Protein AF-A0A9D1LD13-F1 (afdb_monomer)

pLDDT: mean 90.74, std 15.48, range [26.39, 98.69]

Nearest PDB structures (foldseek):
  5tvl-assembly1_D  TM=5.118E-01  e=8.762E-06  Streptococcus pneumoniae str. Canada MDR_19A
  5tvl-assembly1_C  TM=4.437E-01  e=4.423E-05  Streptococcus pneumoniae str. Canada MDR_19A
  4wo7-assembly1_B  TM=4.396E-01  e=6.975E-05  Bacillus subtilis subsp. subtilis str. 168

Solvent-accessible surface area (backbone atoms only — not comparable to full-atom values): 16852 Å² total; per-residue (Å²): 132,90,80,67,77,87,70,79,76,78,78,82,73,89,73,91,75,92,72,93,71,82,52,47,39,27,41,70,87,41,78,46,58,42,41,56,45,43,50,34,46,48,50,25,36,71,78,39,72,87,52,53,72,68,56,28,49,52,45,17,40,51,51,51,14,33,53,52,32,41,53,49,52,34,56,74,71,68,62,77,80,50,74,67,55,53,50,50,42,53,50,53,44,51,52,48,42,72,76,41,38,69,60,34,48,76,66,58,34,50,73,66,50,50,42,53,54,50,48,44,53,55,36,44,54,52,46,54,56,48,37,30,27,88,87,31,86,57,55,56,55,70,66,60,45,52,52,50,43,66,77,41,44,42,30,28,30,37,36,36,37,60,45,48,42,67,47,101,84,67,46,84,38,73,51,52,73,65,59,44,50,51,52,52,51,51,42,49,52,43,38,53,42,34,69,70,70,45,54,60,50,68,45,46,77,72,51,78,81,58,53,68,38,61,56,80,44,77,45,54,72,83,40,88,93,51,55,67,66,56,51,53,53,58,62,70,48,58,66,74,39,57,50,70,52,73,61,88,64,29,36,37,32,36,39,28,41,60,61,81,39,83,93,69,50,64,51,70,88,41,48,63,61,41,48,46,72,76,39,38,70,63,47,50,55,50,45,54,59,50,13,68,75,24,54,69,48,116

Organism: NCBI:txid2840816

Secondary structure (DSSP, 8-state):
----S--------------------EETTEEPPHHHHHHHHHHHHHH-TTS-HHHHHHHHHHHHHHHHHHHHHHHHTT----HHHHHHHHHHHHHHHHHHHHHHHHTT--HHHHHHHHHHHHHHHHHHHHHTSTTSSS---HHHHHHHHHHHEEEEEEEEEESEEE-TTS-EEEPPHHHHHHHHHHHHHHHHHHHTT--HHHHHTT-SSEEEEEEEEEEETT-TTS-HHHHHHHHHSPTT-EEEEEETTEEEEEEEE-TT-TTT-TTGGGHHHHHHHHHHHHHHHHHHHHHTTS-EE-

Structure (mmCIF, N/CA/C/O backbone):
data_AF-A0A9D1LD13-F1
#
_entry.id   AF-A0A9D1LD13-F1
#
loop_
_atom_site.group_PDB
_atom_site.id
_atom_site.type_symbol
_atom_site.label_atom_id
_atom_site.label_alt_id
_atom_site.label_comp_id
_atom_site.label_asym_id
_atom_site.label_entity_id
_atom_site.label_seq_id
_atom_site.pdbx_PDB_ins_code
_atom_site.Cartn_x
_atom_site.Cartn_y
_atom_site.Cartn_z
_atom_site.occupancy
_atom_site.B_iso_or_equiv
_atom_site.auth_seq_id
_atom_site.auth_comp_id
_atom_site.auth_asym_id
_atom_site.auth_atom_id
_atom_site.pdbx_PDB_model_num
ATOM 1 N N . MET A 1 1 ? 10.276 -6.654 6.359 1.00 26.39 1 MET A N 1
ATOM 2 C CA . MET A 1 1 ? 10.909 -5.474 5.727 1.00 26.39 1 MET A CA 1
ATOM 3 C C . MET A 1 1 ? 10.224 -5.249 4.393 1.00 26.39 1 MET A C 1
ATOM 5 O O . MET A 1 1 ? 10.471 -6.001 3.461 1.00 26.39 1 MET A O 1
ATOM 9 N N . LYS A 1 2 ? 9.293 -4.292 4.349 1.00 26.45 2 LYS A N 1
ATOM 10 C CA . LYS A 1 2 ? 8.536 -3.910 3.154 1.00 26.45 2 LYS A CA 1
ATOM 11 C C . LYS A 1 2 ? 9.517 -3.378 2.101 1.00 26.45 2 LYS A C 1
ATOM 13 O O . LYS A 1 2 ? 10.046 -2.286 2.260 1.00 26.45 2 LYS A O 1
ATOM 18 N N . ARG A 1 3 ? 9.783 -4.163 1.056 1.00 27.52 3 ARG A N 1
ATOM 19 C CA . ARG A 1 3 ? 10.233 -3.656 -0.248 1.00 27.52 3 ARG A CA 1
ATOM 20 C C . ARG A 1 3 ? 8.990 -3.514 -1.120 1.00 27.52 3 ARG A C 1
ATOM 22 O O . ARG A 1 3 ? 8.833 -4.202 -2.119 1.00 27.52 3 ARG A O 1
ATOM 29 N N . THR A 1 4 ? 8.057 -2.682 -0.664 1.00 30.50 4 THR A N 1
ATOM 30 C CA . THR A 1 4 ? 7.070 -2.085 -1.561 1.00 30.50 4 THR A CA 1
ATOM 31 C C . THR A 1 4 ? 7.851 -1.406 -2.675 1.00 30.50 4 THR A C 1
ATOM 33 O O . THR A 1 4 ? 8.850 -0.738 -2.390 1.00 30.50 4 THR A O 1
ATOM 36 N N . ALA A 1 5 ? 7.416 -1.636 -3.914 1.00 31.31 5 ALA A N 1
ATOM 37 C CA . ALA A 1 5 ? 7.777 -0.869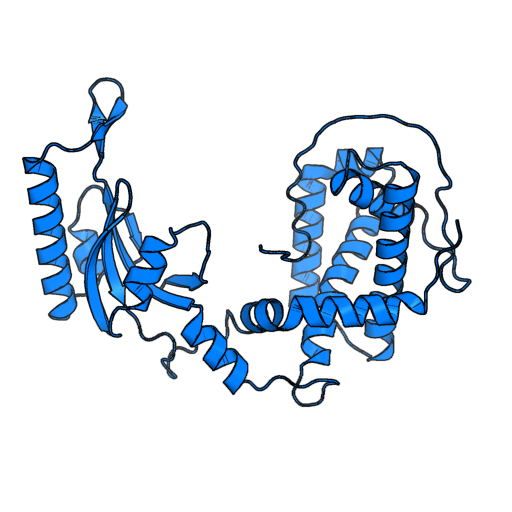 -5.098 1.00 31.31 5 ALA A CA 1
ATOM 38 C C . ALA A 1 5 ? 8.186 0.557 -4.723 1.00 31.31 5 ALA A C 1
ATOM 40 O O . ALA A 1 5 ? 7.462 1.182 -3.950 1.00 31.31 5 ALA A O 1
ATOM 41 N N . LEU A 1 6 ? 9.343 1.015 -5.219 1.00 31.83 6 LEU A N 1
ATOM 42 C CA . LEU A 1 6 ? 9.945 2.327 -4.966 1.00 31.83 6 LEU A CA 1
ATOM 43 C C . LEU A 1 6 ? 8.893 3.457 -4.906 1.00 31.83 6 LEU A C 1
ATOM 45 O O . LEU A 1 6 ? 8.676 4.205 -5.855 1.00 31.83 6 LEU A O 1
ATOM 49 N N . ALA A 1 7 ? 8.295 3.657 -3.737 1.00 32.25 7 ALA A N 1
ATOM 50 C CA . ALA A 1 7 ? 7.930 4.970 -3.279 1.00 32.25 7 ALA A CA 1
ATOM 51 C C . ALA A 1 7 ? 9.272 5.574 -2.887 1.00 32.25 7 ALA A C 1
ATOM 53 O O . ALA A 1 7 ? 9.826 5.225 -1.845 1.00 32.25 7 ALA A O 1
ATOM 54 N N . LEU A 1 8 ? 9.833 6.398 -3.778 1.00 34.41 8 LEU A N 1
ATOM 55 C CA . LEU A 1 8 ? 10.939 7.296 -3.468 1.00 34.41 8 LEU A CA 1
ATOM 56 C C . LEU A 1 8 ? 10.550 8.081 -2.202 1.00 34.41 8 LEU A C 1
ATOM 58 O O . LEU A 1 8 ? 9.926 9.140 -2.265 1.00 34.41 8 LEU A O 1
ATOM 62 N N . ALA A 1 9 ? 10.900 7.555 -1.031 1.00 31.11 9 ALA A N 1
ATOM 63 C CA . ALA A 1 9 ? 11.032 8.342 0.173 1.00 31.11 9 ALA A CA 1
ATOM 64 C C . ALA A 1 9 ? 12.285 9.185 -0.056 1.00 31.11 9 ALA A C 1
ATOM 66 O O . ALA A 1 9 ? 13.400 8.772 0.251 1.00 31.11 9 ALA A O 1
ATOM 67 N N . ALA A 1 10 ? 12.087 10.328 -0.711 1.00 34.56 10 ALA A N 1
ATOM 68 C CA . ALA A 1 10 ? 13.112 11.310 -1.004 1.00 34.56 10 ALA A CA 1
ATOM 69 C C . ALA A 1 10 ? 13.660 11.893 0.308 1.00 34.56 10 ALA A C 1
ATOM 71 O O . ALA A 1 10 ? 13.274 12.976 0.745 1.00 34.56 10 ALA A O 1
ATOM 72 N N . LEU A 1 11 ? 14.584 11.178 0.943 1.00 35.75 11 LEU A N 1
ATOM 73 C CA . LEU A 1 11 ? 15.570 11.783 1.824 1.00 35.75 11 LEU A CA 1
ATOM 74 C C . LEU A 1 11 ? 16.621 12.438 0.922 1.00 35.75 11 LEU A C 1
ATOM 76 O O . LEU A 1 11 ? 17.636 11.850 0.563 1.00 35.75 11 LEU A O 1
ATOM 80 N N . LEU A 1 12 ? 16.310 13.671 0.515 1.00 44.03 12 LEU A N 1
ATOM 81 C CA . LEU A 1 12 ? 17.195 14.585 -0.204 1.00 44.03 12 LEU A CA 1
ATOM 82 C C . LEU A 1 12 ? 18.435 14.893 0.649 1.00 44.03 12 LEU A C 1
ATOM 84 O O . LEU A 1 12 ? 18.470 15.870 1.397 1.00 44.03 12 LEU A O 1
ATOM 88 N N . LEU A 1 13 ? 19.477 14.076 0.517 1.00 39.38 13 LEU A N 1
ATOM 89 C CA . LEU A 1 13 ? 20.834 14.471 0.876 1.00 39.38 13 LEU A CA 1
ATOM 90 C C . LEU A 1 13 ? 21.470 15.119 -0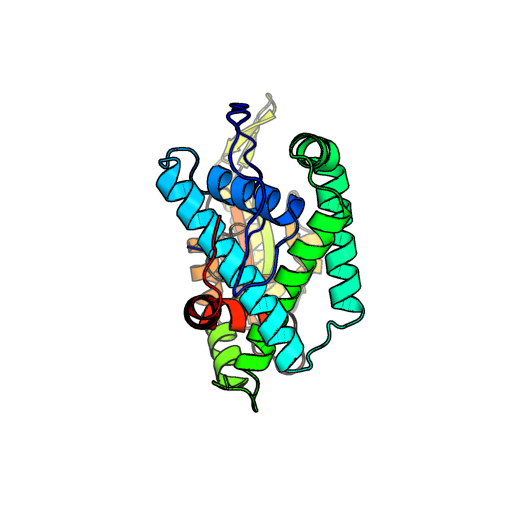.357 1.00 39.38 13 LEU A C 1
ATOM 92 O O . LEU A 1 13 ? 21.955 14.453 -1.267 1.00 39.38 13 LEU A O 1
ATOM 96 N N . LEU A 1 14 ? 21.421 16.452 -0.393 1.00 45.81 14 LEU A N 1
ATOM 97 C CA . LEU A 1 14 ? 22.090 17.279 -1.396 1.00 45.81 14 LEU A CA 1
ATOM 98 C C . LEU A 1 14 ? 23.613 17.119 -1.278 1.00 45.81 14 LEU A C 1
ATOM 100 O O . LEU A 1 14 ? 24.273 17.855 -0.546 1.00 45.81 14 LEU A O 1
ATOM 104 N N . ALA A 1 15 ? 24.177 16.188 -2.042 1.00 40.84 15 ALA A N 1
ATOM 105 C CA . ALA A 1 15 ? 25.595 16.163 -2.372 1.00 40.84 15 ALA A CA 1
ATOM 106 C C . ALA A 1 15 ? 25.747 16.233 -3.895 1.00 40.84 15 ALA A C 1
ATOM 108 O O . ALA A 1 15 ? 25.884 15.231 -4.593 1.00 40.84 15 ALA A O 1
ATOM 109 N N . ALA A 1 16 ? 25.705 17.459 -4.419 1.00 43.38 16 ALA A N 1
ATOM 110 C CA . ALA A 1 16 ? 26.074 17.740 -5.795 1.00 43.38 16 ALA A CA 1
ATOM 111 C C . ALA A 1 16 ? 27.586 17.523 -5.973 1.00 43.38 16 ALA A C 1
ATOM 113 O O . ALA A 1 16 ? 28.386 18.425 -5.733 1.00 43.38 16 ALA A O 1
ATOM 114 N N . CYS A 1 17 ? 27.977 16.333 -6.422 1.00 42.91 17 CYS A N 1
ATOM 115 C CA . CYS A 1 17 ? 29.280 16.104 -7.036 1.00 42.91 17 CYS A CA 1
ATOM 116 C C . CYS A 1 17 ? 29.066 15.732 -8.501 1.00 42.91 17 CYS A C 1
ATOM 118 O O . CYS A 1 17 ? 28.867 14.575 -8.865 1.00 42.91 17 CYS A O 1
ATOM 120 N N . GLY A 1 18 ? 29.095 16.760 -9.350 1.00 48.81 18 GLY A N 1
ATOM 121 C CA . GLY A 1 18 ? 29.209 16.592 -10.787 1.00 48.81 18 GLY A CA 1
ATOM 122 C C . GLY A 1 18 ? 30.587 16.043 -11.139 1.00 48.81 18 GLY A C 1
ATOM 123 O O . GLY A 1 18 ? 31.569 16.776 -11.105 1.00 48.81 18 GLY A O 1
ATOM 124 N N . CYS A 1 19 ? 30.644 14.773 -11.526 1.00 37.66 19 CYS A N 1
ATOM 125 C CA . CYS A 1 19 ? 31.749 14.200 -12.285 1.00 37.66 19 CYS A CA 1
ATOM 126 C C . CYS A 1 19 ? 31.145 13.370 -13.421 1.00 37.66 19 CYS A C 1
ATOM 128 O O . CYS A 1 19 ? 30.337 12.474 -13.19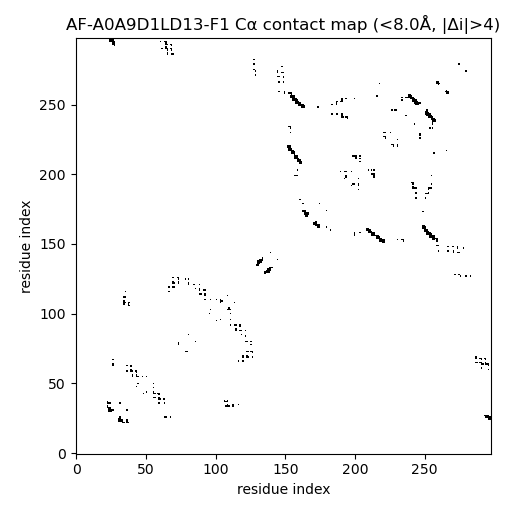7 1.00 37.66 19 CYS A O 1
ATOM 130 N N . GLY A 1 20 ? 31.464 13.755 -14.658 1.00 54.16 20 GLY A N 1
ATOM 131 C CA . GLY A 1 20 ? 30.839 13.223 -15.864 1.00 54.16 20 GLY A CA 1
ATOM 132 C C . GLY A 1 20 ? 31.130 11.743 -16.103 1.00 54.16 20 GLY A C 1
ATOM 133 O O . GLY A 1 20 ? 32.282 11.322 -16.034 1.00 54.16 20 GLY A O 1
ATOM 134 N N . ARG A 1 21 ? 30.093 10.984 -16.472 1.00 51.81 21 ARG A N 1
ATOM 135 C CA . ARG A 1 21 ? 30.197 9.649 -17.079 1.00 51.81 21 ARG A CA 1
ATOM 136 C C . ARG A 1 21 ? 29.142 9.443 -18.167 1.00 51.81 21 ARG A C 1
ATOM 138 O O . ARG A 1 21 ? 28.182 10.207 -18.264 1.00 51.81 21 ARG A O 1
ATOM 145 N N . GLN A 1 22 ? 29.425 8.491 -19.059 1.00 54.97 22 GLN A N 1
ATOM 146 C CA . GLN A 1 22 ? 28.742 8.246 -20.333 1.00 54.97 22 GLN A CA 1
ATOM 147 C C . GLN A 1 22 ? 27.222 8.185 -20.168 1.00 54.97 22 GLN A C 1
ATOM 149 O O . GLN A 1 22 ? 26.663 7.252 -19.614 1.00 54.97 22 GLN A O 1
ATOM 154 N N . SER A 1 23 ? 26.544 9.198 -20.705 1.00 58.09 23 SER A N 1
ATOM 155 C CA . SER A 1 23 ? 25.091 9.356 -20.601 1.00 58.09 23 SER A CA 1
ATOM 156 C C . SER A 1 23 ? 24.304 8.469 -21.570 1.00 58.09 23 SER A C 1
ATOM 158 O O . SER A 1 23 ? 23.142 8.748 -21.839 1.00 58.09 23 SER A O 1
ATOM 160 N N . GLY A 1 24 ? 24.919 7.438 -22.146 1.00 75.56 24 GLY A N 1
ATOM 161 C CA . GLY A 1 24 ? 24.286 6.561 -23.122 1.00 75.56 24 GLY A CA 1
ATOM 162 C C . GLY A 1 24 ? 24.584 5.110 -22.801 1.00 75.56 24 GLY A C 1
ATOM 163 O O . GLY A 1 24 ? 25.721 4.772 -22.507 1.00 75.56 24 GLY A O 1
ATOM 164 N N . ALA A 1 25 ? 23.556 4.278 -22.892 1.00 85.88 25 ALA A N 1
ATOM 165 C CA . ALA A 1 25 ? 23.667 2.834 -22.810 1.00 85.88 25 ALA A CA 1
ATOM 166 C C . ALA A 1 25 ? 23.076 2.206 -24.071 1.00 85.88 25 ALA A C 1
ATOM 168 O O . ALA A 1 25 ? 22.174 2.773 -24.700 1.00 85.88 25 ALA A O 1
ATOM 169 N N . THR A 1 26 ? 23.553 1.021 -24.413 1.00 86.00 26 THR A N 1
ATOM 170 C CA . THR A 1 26 ? 22.913 0.124 -25.369 1.00 86.00 26 THR A CA 1
ATOM 171 C C . THR A 1 26 ? 22.470 -1.119 -24.616 1.00 86.00 26 THR A C 1
ATOM 173 O O . THR A 1 26 ? 23.235 -1.665 -23.832 1.00 86.00 26 THR A O 1
ATOM 176 N N . VAL A 1 27 ? 21.235 -1.557 -24.839 1.00 82.88 27 VAL A N 1
ATOM 177 C CA . VAL A 1 27 ? 20.686 -2.778 -24.245 1.00 82.88 27 VAL A CA 1
ATOM 178 C C . VAL A 1 27 ? 20.263 -3.708 -25.365 1.00 82.88 27 VAL A C 1
ATOM 180 O O . VAL A 1 27 ? 19.441 -3.328 -26.202 1.00 82.88 27 VAL A O 1
ATOM 183 N N . ALA A 1 28 ? 20.864 -4.899 -25.422 1.00 80.69 28 ALA A N 1
ATOM 184 C CA . ALA A 1 28 ? 20.649 -5.866 -26.506 1.00 80.69 28 ALA A CA 1
ATOM 185 C C . ALA A 1 28 ? 20.743 -5.228 -27.917 1.00 80.69 28 ALA A C 1
ATOM 187 O O . ALA A 1 28 ? 19.903 -5.455 -28.788 1.00 80.69 28 ALA A O 1
ATOM 188 N N . GLY A 1 29 ? 21.740 -4.361 -28.135 1.00 75.94 29 GLY A N 1
ATOM 189 C CA . GLY A 1 29 ? 21.952 -3.649 -29.405 1.00 75.94 29 GLY A CA 1
ATOM 190 C C . GLY A 1 29 ? 21.049 -2.427 -29.645 1.00 75.94 29 GLY A C 1
ATOM 191 O O . GLY A 1 29 ? 21.221 -1.738 -30.652 1.00 75.94 29 GLY A O 1
ATOM 192 N N . THR A 1 30 ? 20.121 -2.109 -28.734 1.00 82.56 30 THR A N 1
ATOM 193 C CA . THR A 1 30 ? 19.233 -0.939 -28.836 1.00 82.56 30 THR A CA 1
ATOM 194 C C . THR A 1 30 ? 19.715 0.207 -27.955 1.00 82.56 30 THR A C 1
ATOM 196 O O . THR A 1 30 ? 19.867 0.055 -26.745 1.00 82.56 30 THR A O 1
ATOM 199 N N . LYS A 1 31 ? 19.926 1.386 -28.551 1.00 88.00 31 LYS A N 1
ATOM 200 C CA . LYS A 1 31 ? 20.326 2.589 -27.813 1.00 88.00 31 LYS A CA 1
ATOM 201 C C . LYS A 1 31 ? 19.208 3.052 -26.876 1.00 88.00 31 LYS A C 1
ATOM 203 O O . LYS A 1 31 ? 18.092 3.317 -27.325 1.00 88.00 31 LYS A O 1
ATOM 208 N N . ILE A 1 32 ? 19.540 3.229 -25.603 1.00 90.44 32 ILE A N 1
ATOM 209 C CA . ILE A 1 32 ? 18.648 3.777 -24.582 1.00 90.44 32 ILE A CA 1
ATOM 210 C C . ILE A 1 32 ? 18.730 5.305 -24.569 1.00 90.44 32 ILE A C 1
ATOM 212 O O . ILE A 1 32 ? 19.779 5.908 -24.810 1.00 90.44 32 ILE A O 1
ATOM 216 N N . ASP A 1 33 ? 17.588 5.943 -24.304 1.00 90.44 33 ASP A N 1
ATOM 217 C CA . ASP A 1 33 ? 17.495 7.390 -24.140 1.00 90.44 33 ASP A CA 1
ATOM 218 C C . ASP A 1 33 ? 18.419 7.859 -23.004 1.00 90.44 33 ASP A C 1
ATOM 220 O O . ASP A 1 33 ? 18.411 7.320 -21.895 1.00 90.44 33 ASP A O 1
ATOM 224 N N . ALA A 1 34 ? 19.213 8.891 -23.279 1.00 91.75 34 ALA A N 1
ATOM 225 C CA . ALA A 1 34 ? 20.199 9.396 -22.335 1.00 91.75 34 ALA A CA 1
ATOM 226 C C . ALA A 1 34 ? 19.581 9.928 -21.031 1.00 91.75 34 ALA A C 1
ATOM 228 O O . ALA A 1 34 ? 20.229 9.913 -19.986 1.00 91.75 34 ALA A O 1
ATOM 229 N N . GLN A 1 35 ? 18.333 10.404 -21.074 1.00 94.31 35 GLN A N 1
ATOM 230 C CA . GLN A 1 35 ? 17.599 10.840 -19.887 1.00 94.31 35 GLN A CA 1
ATOM 231 C C . GLN A 1 35 ? 17.188 9.649 -19.015 1.00 94.31 35 GLN A C 1
ATOM 233 O O . GLN A 1 35 ? 17.217 9.764 -17.796 1.00 94.31 35 GLN A O 1
ATOM 238 N N . VAL A 1 36 ? 16.838 8.510 -19.624 1.00 94.12 36 VAL A N 1
ATOM 239 C CA . VAL A 1 36 ? 16.515 7.273 -18.891 1.00 94.12 36 VAL A CA 1
ATOM 240 C C . VAL A 1 36 ? 17.766 6.733 -18.198 1.00 94.12 36 VAL A C 1
ATOM 242 O O . VAL A 1 36 ? 17.698 6.362 -17.033 1.00 94.12 36 VAL A O 1
ATOM 245 N N . CYS A 1 37 ? 18.923 6.778 -18.870 1.00 94.31 37 CYS A N 1
ATOM 246 C CA . CYS A 1 37 ? 20.204 6.423 -18.251 1.00 94.31 37 CYS A CA 1
ATOM 247 C C . CYS A 1 37 ? 20.487 7.291 -17.016 1.00 94.31 37 CYS A C 1
ATOM 249 O O . CYS A 1 37 ? 20.715 6.754 -15.940 1.00 94.31 37 CYS A O 1
ATOM 251 N N . ARG A 1 38 ? 20.380 8.623 -17.150 1.00 94.31 38 ARG A N 1
ATOM 252 C CA . ARG A 1 38 ? 20.597 9.554 -16.029 1.00 94.31 38 ARG A CA 1
ATOM 253 C C . ARG A 1 38 ? 19.616 9.352 -14.879 1.00 94.31 38 ARG A C 1
ATOM 255 O O . ARG A 1 38 ? 20.009 9.522 -13.733 1.00 94.31 38 ARG A O 1
ATOM 262 N N . TYR A 1 39 ? 18.365 9.008 -15.179 1.00 94.56 39 TYR A N 1
ATOM 263 C CA . TYR A 1 39 ? 17.371 8.705 -14.155 1.00 94.56 39 TYR A CA 1
ATOM 264 C C . TYR A 1 39 ? 17.795 7.499 -13.308 1.00 94.56 39 TYR A C 1
ATOM 266 O O . TYR A 1 39 ? 17.832 7.610 -12.089 1.00 94.56 39 TYR A O 1
ATOM 274 N N . PHE A 1 40 ? 18.180 6.381 -13.932 1.00 94.75 40 PHE A N 1
ATOM 275 C CA . PHE A 1 40 ? 18.580 5.182 -13.187 1.00 94.75 40 PHE A CA 1
ATOM 276 C C . PHE A 1 40 ? 19.955 5.299 -12.521 1.00 94.75 40 PHE A C 1
ATOM 278 O O . PHE A 1 40 ? 20.133 4.774 -11.425 1.00 94.75 40 PHE A O 1
ATOM 285 N N . ASP A 1 41 ? 20.895 6.047 -13.109 1.00 93.88 41 ASP A N 1
ATOM 286 C CA . ASP A 1 41 ? 22.150 6.401 -12.428 1.00 93.88 41 ASP A CA 1
ATOM 287 C C . ASP A 1 41 ? 21.871 7.180 -11.137 1.00 93.88 41 ASP A C 1
ATOM 289 O O . ASP A 1 41 ? 22.516 6.966 -10.112 1.00 93.88 41 ASP A O 1
ATOM 293 N N . ASP A 1 42 ? 20.891 8.084 -11.176 1.00 94.25 42 ASP A N 1
ATOM 294 C CA . ASP A 1 42 ? 20.487 8.845 -10.005 1.00 94.25 42 ASP A CA 1
ATOM 295 C C . ASP A 1 42 ? 19.777 7.983 -8.954 1.00 94.25 42 ASP A C 1
ATOM 297 O O . ASP A 1 42 ? 20.126 8.064 -7.777 1.00 94.25 42 ASP A O 1
ATOM 301 N N . CYS A 1 43 ? 18.855 7.108 -9.370 1.00 92.31 43 CYS A N 1
ATOM 302 C CA . CYS A 1 43 ? 18.205 6.145 -8.477 1.00 92.31 43 CYS A CA 1
ATOM 303 C C . CYS A 1 43 ? 19.230 5.274 -7.738 1.00 92.31 43 CYS A C 1
ATOM 305 O O . CYS A 1 43 ? 19.175 5.182 -6.513 1.00 92.31 43 CYS A O 1
ATOM 307 N N . ALA A 1 44 ? 20.212 4.711 -8.449 1.00 92.69 44 ALA A N 1
ATOM 308 C CA . ALA A 1 44 ? 21.255 3.884 -7.846 1.00 92.69 44 ALA A CA 1
ATOM 309 C C . ALA A 1 44 ? 22.085 4.642 -6.791 1.00 92.69 44 ALA A C 1
ATOM 311 O O . ALA A 1 44 ? 22.414 4.090 -5.739 1.00 92.69 44 ALA A O 1
ATOM 312 N N . ARG A 1 45 ? 22.393 5.925 -7.032 1.00 91.00 45 ARG A N 1
ATOM 313 C CA . ARG A 1 45 ? 23.087 6.774 -6.045 1.00 91.00 45 ARG A CA 1
ATOM 314 C C . ARG A 1 45 ? 22.238 7.057 -4.814 1.00 91.00 45 ARG A C 1
ATOM 316 O O . ARG A 1 45 ? 22.778 7.091 -3.715 1.00 91.00 45 ARG A O 1
ATOM 323 N N . GLN A 1 46 ? 20.937 7.283 -4.985 1.00 89.25 46 GLN A N 1
ATOM 324 C CA . GLN A 1 46 ? 20.040 7.536 -3.857 1.00 89.25 46 GLN A CA 1
ATOM 325 C C . GLN A 1 46 ? 19.840 6.288 -2.991 1.00 89.25 46 GLN A C 1
ATOM 327 O O . GLN A 1 46 ? 19.772 6.404 -1.769 1.00 89.25 46 GLN A O 1
ATOM 332 N N . GLU A 1 47 ? 19.774 5.101 -3.600 1.00 89.25 47 GLU A N 1
ATOM 333 C CA . GLU A 1 47 ? 19.631 3.838 -2.866 1.00 89.25 47 GLU A CA 1
ATOM 334 C C . GLU A 1 47 ? 20.882 3.476 -2.057 1.00 89.25 47 GLU A C 1
ATOM 336 O O . GLU A 1 47 ? 20.768 2.929 -0.958 1.00 89.25 47 GLU A O 1
ATOM 341 N N . ALA A 1 48 ? 22.071 3.780 -2.585 1.00 89.38 48 ALA A N 1
ATOM 342 C CA . ALA A 1 48 ? 23.345 3.460 -1.949 1.00 89.38 48 ALA A CA 1
ATOM 343 C C . ALA A 1 48 ? 24.361 4.615 -2.097 1.00 89.38 48 ALA A C 1
ATOM 345 O O . ALA A 1 48 ? 25.317 4.509 -2.876 1.00 89.38 48 ALA A O 1
ATOM 346 N N . PRO A 1 49 ? 24.196 5.720 -1.342 1.00 88.94 49 PRO A N 1
ATOM 347 C CA . PRO A 1 49 ? 25.031 6.917 -1.488 1.00 88.94 49 PRO A CA 1
ATOM 348 C C . PRO A 1 49 ? 26.501 6.681 -1.121 1.00 88.94 49 PRO A C 1
ATOM 350 O O . PRO A 1 49 ? 27.380 7.331 -1.683 1.00 88.94 49 PRO A O 1
ATOM 353 N N . ASP A 1 50 ? 26.765 5.723 -0.229 1.00 93.31 50 ASP A N 1
ATOM 354 C CA . ASP A 1 50 ? 28.111 5.370 0.237 1.00 93.31 50 ASP A CA 1
ATOM 355 C C . ASP A 1 50 ? 28.783 4.265 -0.602 1.00 93.31 50 ASP A C 1
ATOM 357 O O . ASP A 1 50 ? 29.937 3.911 -0.347 1.00 93.31 50 ASP A O 1
ATOM 361 N N . ALA A 1 51 ? 28.075 3.692 -1.583 1.00 93.19 51 ALA A N 1
ATOM 362 C CA . ALA A 1 51 ? 28.636 2.668 -2.459 1.00 93.19 51 ALA A CA 1
ATOM 363 C C . ALA A 1 51 ? 29.678 3.260 -3.415 1.00 93.19 51 ALA A C 1
ATOM 365 O O . ALA A 1 51 ? 29.641 4.438 -3.783 1.00 93.19 51 ALA A O 1
ATOM 366 N N . SER A 1 52 ? 30.618 2.424 -3.848 1.00 94.94 52 SER A N 1
ATOM 367 C CA . SER A 1 52 ? 31.589 2.823 -4.859 1.00 94.94 52 SER A CA 1
ATOM 368 C C . SER A 1 52 ? 30.900 3.132 -6.187 1.00 94.94 52 SER A C 1
ATOM 370 O O . SER A 1 52 ? 29.844 2.602 -6.526 1.00 94.94 52 SER A O 1
ATOM 372 N N . GLU A 1 53 ? 31.555 3.945 -7.005 1.00 90.44 53 GLU A N 1
ATOM 373 C CA . GLU A 1 53 ? 31.038 4.316 -8.321 1.00 90.44 53 GLU A CA 1
ATOM 374 C C . GLU A 1 53 ? 30.825 3.099 -9.241 1.00 90.44 53 GLU A C 1
ATOM 376 O O . GLU A 1 53 ? 29.926 3.097 -10.079 1.00 90.44 53 GLU A O 1
ATOM 381 N N . ALA A 1 54 ? 31.636 2.046 -9.076 1.00 92.94 54 ALA A N 1
ATOM 382 C CA . ALA A 1 54 ? 31.475 0.788 -9.800 1.00 92.94 54 ALA A CA 1
ATOM 383 C C . ALA A 1 54 ? 30.217 0.028 -9.346 1.00 92.94 54 ALA A C 1
ATOM 385 O O . ALA A 1 54 ? 29.484 -0.485 -10.187 1.00 92.94 54 ALA A O 1
ATOM 386 N N . GLU A 1 55 ? 29.939 -0.002 -8.040 1.00 94.62 55 GLU A N 1
ATOM 387 C CA . GLU A 1 55 ? 28.723 -0.612 -7.484 1.00 94.62 55 GLU A CA 1
ATOM 388 C C . GLU A 1 55 ? 27.468 0.168 -7.893 1.00 94.62 55 GLU A C 1
ATOM 390 O O . GLU A 1 55 ? 26.485 -0.440 -8.308 1.00 94.62 55 GLU A O 1
ATOM 395 N N . GLN A 1 56 ? 27.517 1.503 -7.871 1.00 91.62 56 GLN A N 1
ATOM 396 C CA . GLN A 1 56 ? 26.417 2.357 -8.335 1.00 91.62 56 GLN A CA 1
ATOM 397 C C . GLN A 1 56 ? 26.164 2.195 -9.840 1.00 91.62 56 GLN A C 1
ATOM 399 O O . GLN A 1 56 ? 25.013 2.119 -10.264 1.00 91.62 56 GLN A O 1
ATOM 404 N N . THR A 1 57 ? 27.225 2.080 -10.648 1.00 93.12 57 THR A N 1
ATOM 405 C CA . THR A 1 57 ? 27.095 1.806 -12.091 1.00 93.12 57 THR A CA 1
ATOM 406 C C . THR A 1 57 ? 26.456 0.436 -12.320 1.00 93.12 57 THR A C 1
ATOM 408 O O . THR A 1 57 ? 25.500 0.333 -13.080 1.00 93.12 57 THR A O 1
ATOM 411 N N . ALA A 1 58 ? 26.917 -0.603 -11.617 1.00 94.06 58 ALA A N 1
ATOM 412 C CA . ALA A 1 58 ? 26.348 -1.945 -11.731 1.00 94.06 58 ALA A CA 1
ATOM 413 C C . ALA A 1 58 ? 24.871 -1.995 -11.299 1.00 94.06 58 ALA A C 1
ATOM 415 O O . ALA A 1 58 ? 24.067 -2.674 -11.938 1.00 94.06 58 ALA A O 1
ATOM 416 N N . ALA A 1 59 ? 24.495 -1.252 -10.254 1.00 94.56 59 ALA A N 1
ATOM 417 C CA . ALA A 1 59 ? 23.104 -1.123 -9.825 1.00 94.56 59 ALA A CA 1
ATOM 418 C C . ALA A 1 59 ? 22.242 -0.406 -10.880 1.00 94.56 59 ALA A C 1
ATOM 420 O O . ALA A 1 59 ? 21.166 -0.895 -11.223 1.00 94.56 59 ALA A O 1
ATOM 421 N N . ALA A 1 60 ? 22.728 0.695 -11.459 1.00 94.25 60 ALA A N 1
ATOM 422 C CA . ALA A 1 60 ? 22.029 1.397 -12.537 1.00 94.25 60 ALA A CA 1
ATOM 423 C C . ALA A 1 60 ? 21.877 0.530 -13.798 1.00 94.25 60 ALA A C 1
ATOM 425 O O . ALA A 1 60 ? 20.832 0.552 -14.450 1.00 94.25 60 ALA A O 1
ATOM 426 N N . ASP A 1 61 ? 22.890 -0.273 -14.125 1.00 94.12 61 ASP A N 1
ATOM 427 C CA . ASP A 1 61 ? 22.849 -1.205 -15.252 1.00 94.12 61 ASP A CA 1
ATOM 428 C C . ASP A 1 61 ? 21.830 -2.327 -15.008 1.00 94.12 61 ASP A C 1
ATOM 430 O O . ASP A 1 61 ? 21.076 -2.694 -15.913 1.00 94.12 61 ASP A O 1
ATOM 434 N N . ALA A 1 62 ? 21.734 -2.834 -13.776 1.00 94.56 62 ALA A N 1
ATOM 435 C CA . ALA A 1 62 ? 20.690 -3.782 -13.392 1.00 94.56 62 ALA A CA 1
ATOM 436 C C . ALA A 1 62 ? 19.282 -3.174 -13.545 1.00 94.56 62 ALA A C 1
ATOM 438 O O . ALA A 1 62 ? 18.419 -3.794 -14.170 1.00 94.56 62 ALA A O 1
ATOM 439 N N . MET A 1 63 ? 19.072 -1.940 -13.072 1.00 94.75 63 MET A N 1
ATOM 440 C CA . MET A 1 63 ? 17.803 -1.213 -13.234 1.00 94.75 63 MET A CA 1
ATOM 441 C C . MET A 1 63 ? 17.449 -0.978 -14.710 1.00 94.75 63 MET A C 1
ATOM 443 O O . MET A 1 63 ? 16.298 -1.142 -15.108 1.00 94.75 63 MET A O 1
ATOM 447 N N . LEU A 1 64 ? 18.428 -0.634 -15.553 1.00 95.06 64 LEU A N 1
ATOM 448 C CA . LEU A 1 64 ? 18.226 -0.468 -16.995 1.00 95.06 64 LEU A CA 1
ATOM 449 C C . LEU A 1 64 ? 17.855 -1.780 -17.690 1.00 95.06 64 LEU A C 1
ATOM 451 O O . LEU A 1 64 ? 16.983 -1.790 -18.562 1.00 95.06 64 LEU A O 1
ATOM 455 N N . SER A 1 65 ? 18.511 -2.874 -17.307 1.00 95.44 65 SER A N 1
ATOM 456 C CA . SER A 1 65 ? 18.252 -4.204 -17.862 1.00 95.44 65 SER A CA 1
ATOM 457 C C . SER A 1 65 ? 16.835 -4.660 -17.507 1.00 95.44 65 SER A C 1
ATOM 459 O O . SER A 1 65 ? 16.087 -5.109 -18.378 1.00 95.44 65 SER A O 1
ATOM 461 N N . GLU A 1 66 ? 16.429 -4.468 -16.248 1.00 96.12 66 GLU A N 1
ATOM 462 C CA . GLU A 1 66 ? 15.069 -4.743 -15.781 1.00 96.12 66 GLU A CA 1
ATOM 463 C C . GLU A 1 66 ? 14.035 -3.839 -16.463 1.00 96.12 66 GLU A C 1
ATOM 465 O O . GLU A 1 66 ? 13.024 -4.342 -16.949 1.00 96.12 66 GLU A O 1
ATOM 470 N N . TYR A 1 67 ? 14.302 -2.535 -16.594 1.00 96.25 67 TYR A N 1
ATOM 471 C CA . TYR A 1 67 ? 13.433 -1.605 -17.322 1.00 96.25 67 TYR A CA 1
ATOM 472 C C . TYR A 1 67 ? 13.141 -2.118 -18.737 1.00 96.25 67 TYR A C 1
ATOM 474 O O . TYR A 1 67 ? 11.981 -2.213 -19.142 1.00 96.25 67 TYR A O 1
ATOM 482 N N . VAL A 1 68 ? 14.166 -2.510 -19.497 1.00 96.19 68 VAL A N 1
ATOM 483 C CA . VAL A 1 68 ? 13.963 -3.034 -20.857 1.00 96.19 68 VAL A CA 1
ATOM 484 C C . VAL A 1 68 ? 13.229 -4.376 -20.840 1.00 96.19 68 VAL A C 1
ATOM 486 O O . VAL A 1 68 ? 12.343 -4.583 -21.675 1.00 96.19 68 VAL A O 1
ATOM 489 N N . ALA A 1 69 ? 13.538 -5.256 -19.886 1.00 96.94 69 ALA A N 1
ATOM 490 C CA . ALA A 1 69 ? 12.865 -6.542 -19.734 1.00 96.94 69 ALA A CA 1
ATOM 491 C C . ALA A 1 69 ? 11.369 -6.384 -19.443 1.00 96.94 69 ALA A C 1
ATOM 493 O O . ALA A 1 69 ? 10.553 -6.996 -20.129 1.00 96.94 69 ALA A O 1
ATOM 494 N N . VAL A 1 70 ? 10.999 -5.513 -18.503 1.00 98.00 70 VAL A N 1
ATOM 495 C CA . VAL A 1 70 ? 9.608 -5.204 -18.142 1.00 98.00 70 VAL A CA 1
ATOM 496 C C . VAL A 1 70 ? 8.844 -4.658 -19.346 1.00 98.00 70 VAL A C 1
ATOM 498 O O . VAL A 1 70 ? 7.791 -5.183 -19.701 1.00 98.00 70 VAL A O 1
ATOM 501 N N . ASN A 1 71 ? 9.387 -3.650 -20.037 1.00 97.12 71 ASN A N 1
ATOM 502 C CA . ASN A 1 71 ? 8.726 -3.076 -21.215 1.00 97.12 71 ASN A CA 1
ATOM 503 C C . ASN A 1 71 ? 8.557 -4.114 -22.337 1.00 97.12 71 ASN A C 1
ATOM 505 O O . ASN A 1 71 ? 7.512 -4.165 -22.989 1.00 97.12 71 ASN A O 1
ATOM 509 N N . SER A 1 72 ? 9.571 -4.955 -22.551 1.00 96.81 72 SER A N 1
ATOM 510 C CA . SER A 1 72 ? 9.546 -5.990 -23.586 1.00 96.81 72 SER A CA 1
ATOM 511 C C . SER A 1 72 ? 8.568 -7.115 -23.255 1.00 96.81 72 SER A C 1
ATOM 513 O O . SER A 1 72 ? 7.814 -7.529 -24.133 1.00 96.81 72 SER A O 1
ATOM 515 N N . ALA A 1 73 ? 8.544 -7.585 -22.005 1.00 97.81 73 ALA A N 1
ATOM 516 C CA . ALA A 1 73 ? 7.633 -8.626 -21.535 1.00 97.81 73 ALA A CA 1
ATOM 517 C C . ALA A 1 73 ? 6.174 -8.157 -21.578 1.00 97.81 73 ALA A C 1
ATOM 519 O O . ALA A 1 73 ? 5.298 -8.888 -22.035 1.00 97.81 73 ALA A O 1
ATOM 520 N N . PHE A 1 74 ? 5.915 -6.913 -21.169 1.00 98.38 74 PHE A N 1
ATOM 521 C CA . PHE A 1 74 ? 4.581 -6.319 -21.241 1.00 98.38 74 PHE A CA 1
ATOM 522 C C . PHE A 1 74 ? 4.070 -6.270 -22.687 1.00 98.38 74 PHE A C 1
ATOM 524 O O . PHE A 1 74 ? 2.941 -6.673 -22.974 1.00 98.38 74 PHE A O 1
ATOM 531 N N . ALA A 1 75 ? 4.925 -5.836 -23.618 1.00 97.75 75 ALA A N 1
ATOM 532 C CA . ALA A 1 75 ? 4.591 -5.787 -25.036 1.00 97.75 75 ALA A CA 1
ATOM 533 C C . ALA A 1 75 ? 4.425 -7.184 -25.661 1.00 97.75 75 ALA A C 1
ATOM 535 O O . ALA A 1 75 ? 3.491 -7.391 -26.435 1.00 97.75 75 ALA A O 1
ATOM 536 N N . SER A 1 76 ? 5.299 -8.145 -25.342 1.00 97.06 76 SER A N 1
ATOM 537 C CA . SER A 1 76 ? 5.261 -9.496 -25.925 1.00 97.06 76 SER A CA 1
ATOM 538 C C . SER A 1 76 ? 4.048 -10.306 -25.470 1.00 97.06 76 SER A C 1
ATOM 540 O O . SER A 1 76 ? 3.511 -11.083 -26.259 1.00 97.06 76 SER A O 1
ATOM 542 N N . ARG A 1 77 ? 3.578 -10.074 -24.240 1.00 97.25 77 ARG A N 1
ATOM 543 C CA . ARG A 1 77 ? 2.330 -10.633 -23.698 1.00 97.25 77 ARG A CA 1
ATOM 544 C C . ARG A 1 77 ? 1.075 -9.925 -24.221 1.00 97.25 77 ARG A C 1
ATOM 546 O O . ARG A 1 77 ? -0.034 -10.372 -23.963 1.00 97.25 77 ARG A O 1
ATOM 553 N N . GLY A 1 78 ? 1.226 -8.834 -24.978 1.00 97.50 78 GLY A N 1
ATOM 554 C CA . GLY A 1 78 ? 0.098 -8.083 -25.534 1.00 97.50 78 GLY A CA 1
ATOM 555 C C . GLY A 1 78 ? -0.741 -7.362 -24.475 1.00 97.50 78 GLY A C 1
ATOM 556 O O . GLY A 1 78 ? -1.907 -7.053 -24.729 1.00 97.50 78 GLY A O 1
ATOM 557 N N . LEU A 1 79 ? -0.161 -7.094 -23.301 1.00 97.75 79 LEU A N 1
ATOM 558 C CA . LEU A 1 79 ? -0.851 -6.448 -22.192 1.00 97.75 79 LEU A CA 1
ATOM 559 C C . LEU A 1 79 ? -1.145 -4.977 -22.494 1.00 97.75 79 LEU A C 1
ATOM 561 O O . LEU A 1 79 ? -0.484 -4.314 -23.300 1.00 97.75 79 LEU A O 1
ATOM 565 N N . GLN A 1 80 ? -2.165 -4.447 -21.822 1.00 97.44 80 GLN A N 1
ATOM 566 C CA . GLN A 1 80 ? -2.539 -3.041 -21.903 1.00 97.44 80 GLN A CA 1
ATOM 567 C C . GLN A 1 80 ? -2.930 -2.516 -20.529 1.00 97.44 80 GLN A C 1
ATOM 569 O O . GLN A 1 80 ? -3.725 -3.129 -19.825 1.00 97.44 80 GLN A O 1
ATOM 574 N N . LEU A 1 81 ? -2.425 -1.331 -20.182 1.00 96.50 81 LEU A N 1
ATOM 575 C CA . LEU A 1 81 ? -2.885 -0.635 -18.988 1.00 96.50 81 LEU A CA 1
ATOM 576 C C . LEU A 1 81 ? -4.324 -0.161 -19.188 1.00 96.50 81 LEU A C 1
ATOM 578 O O . LEU A 1 81 ? -4.673 0.404 -20.239 1.00 96.50 81 LEU A O 1
ATOM 582 N N . THR A 1 82 ? -5.132 -0.322 -18.147 1.00 95.75 82 THR A N 1
ATOM 583 C CA . THR A 1 82 ? -6.495 0.207 -18.094 1.00 95.75 82 THR A CA 1
ATOM 584 C C . THR A 1 82 ? -6.492 1.739 -18.090 1.00 95.75 82 THR A C 1
ATOM 586 O O . THR A 1 82 ? -5.472 2.394 -17.852 1.00 95.75 82 THR A O 1
ATOM 589 N N . ALA A 1 83 ? -7.652 2.350 -18.348 1.00 97.12 83 ALA A N 1
ATOM 590 C CA . ALA A 1 83 ? -7.794 3.804 -18.253 1.00 97.12 83 ALA A CA 1
ATOM 591 C C . ALA A 1 83 ? -7.482 4.321 -16.836 1.00 97.12 83 ALA A C 1
ATOM 593 O O . ALA A 1 83 ? -6.846 5.364 -16.695 1.00 97.12 83 ALA A O 1
ATOM 594 N N . GLN A 1 84 ? -7.873 3.565 -15.806 1.00 93.75 84 GLN A N 1
ATOM 595 C CA . GLN A 1 84 ? -7.604 3.894 -14.409 1.00 93.75 84 GLN A CA 1
ATOM 596 C C . GLN A 1 84 ? -6.107 3.842 -14.095 1.00 93.75 84 GLN A C 1
ATOM 598 O O . GLN A 1 84 ? -5.579 4.802 -13.542 1.00 93.75 84 GLN A O 1
ATOM 603 N N . GLN A 1 85 ? -5.401 2.789 -14.520 1.00 94.31 85 GLN A N 1
ATOM 604 C CA . GLN A 1 85 ? -3.948 2.684 -14.334 1.00 94.31 85 GLN A CA 1
ATOM 605 C C . GLN A 1 85 ? -3.204 3.822 -15.046 1.00 94.31 85 GLN A C 1
ATOM 607 O O . GLN A 1 85 ? -2.318 4.446 -14.469 1.00 94.31 85 GLN A O 1
ATOM 612 N N . LYS A 1 86 ? -3.603 4.171 -16.276 1.00 96.50 86 LYS A N 1
ATOM 613 C CA . LYS A 1 86 ? -3.022 5.320 -16.995 1.00 96.50 86 LYS A CA 1
ATOM 614 C C . LYS A 1 86 ? -3.264 6.640 -16.260 1.00 96.50 86 LYS A C 1
ATOM 616 O O . LYS A 1 86 ? -2.354 7.464 -16.184 1.00 96.50 86 LYS A O 1
ATOM 621 N N . ALA A 1 87 ? -4.466 6.838 -15.715 1.00 96.88 87 ALA A N 1
ATOM 622 C CA . ALA A 1 87 ? -4.795 8.023 -14.928 1.00 96.88 87 ALA A CA 1
ATOM 623 C C . ALA A 1 87 ? -3.969 8.090 -13.633 1.00 96.88 87 ALA A C 1
ATOM 625 O O . ALA A 1 87 ? -3.443 9.156 -13.314 1.00 96.88 87 ALA A O 1
ATOM 626 N N . ALA A 1 88 ? -3.791 6.959 -12.943 1.00 93.44 88 ALA A N 1
ATOM 627 C CA . ALA A 1 88 ? -2.946 6.854 -11.756 1.00 93.44 88 ALA A CA 1
ATOM 628 C C . ALA A 1 88 ? -1.486 7.217 -12.071 1.00 93.44 88 ALA A C 1
ATOM 630 O O . ALA A 1 88 ? -0.924 8.089 -11.415 1.00 93.44 88 ALA A O 1
ATOM 631 N N . VAL A 1 89 ? -0.907 6.668 -13.148 1.00 95.44 89 VAL A N 1
ATOM 632 C CA . VAL A 1 89 ? 0.445 7.041 -13.609 1.00 95.44 89 VAL A CA 1
ATOM 633 C C . VAL A 1 89 ? 0.539 8.543 -13.887 1.00 95.44 89 VAL A C 1
ATOM 635 O O . VAL A 1 89 ? 1.485 9.199 -13.453 1.00 95.44 89 VAL A O 1
ATOM 638 N N . SER A 1 90 ? -0.438 9.126 -14.589 1.00 97.06 90 SER A N 1
ATOM 639 C CA . SER A 1 90 ? -0.458 10.572 -14.842 1.00 97.06 90 SER A CA 1
ATOM 640 C C . SER A 1 90 ? -0.513 11.394 -13.555 1.00 97.06 90 SER A C 1
ATOM 642 O O . SER A 1 90 ? 0.191 12.401 -13.462 1.00 97.06 90 SER A O 1
ATOM 644 N N . GLN A 1 91 ? -1.317 10.978 -12.577 1.00 96.81 91 GLN A N 1
ATOM 645 C CA . GLN A 1 91 ? -1.418 11.651 -11.286 1.00 96.81 91 GLN A CA 1
ATOM 646 C C . GLN A 1 91 ? -0.086 11.590 -10.531 1.00 96.81 91 GLN A C 1
ATOM 648 O O . GLN A 1 91 ? 0.453 12.642 -10.187 1.00 96.81 91 GLN A O 1
ATOM 653 N N . THR A 1 92 ? 0.510 10.403 -10.402 1.00 94.06 92 THR A N 1
ATOM 654 C CA . THR A 1 92 ? 1.823 10.206 -9.767 1.00 94.06 92 THR A CA 1
ATOM 655 C C . THR A 1 92 ? 2.901 11.069 -10.420 1.00 94.06 92 THR A C 1
ATOM 657 O O . THR A 1 92 ? 3.632 11.786 -9.739 1.00 94.06 92 THR A O 1
ATOM 660 N N . VAL A 1 93 ? 2.975 11.082 -11.754 1.00 96.19 93 VAL A N 1
ATOM 661 C CA . VAL A 1 93 ? 3.948 11.905 -12.494 1.00 96.19 93 VAL A CA 1
ATOM 662 C C . VAL A 1 93 ? 3.714 13.399 -12.262 1.00 96.19 93 VAL A C 1
ATOM 664 O O . VAL A 1 93 ? 4.671 14.168 -12.176 1.00 96.19 93 VAL A O 1
ATOM 667 N N . ASN A 1 94 ? 2.458 13.841 -12.179 1.00 97.38 94 ASN A N 1
ATOM 668 C CA . ASN A 1 94 ? 2.135 15.238 -11.897 1.00 97.38 94 ASN A CA 1
ATOM 669 C C . ASN A 1 94 ? 2.544 15.641 -10.480 1.00 97.38 94 ASN A C 1
ATOM 671 O O . ASN A 1 94 ? 3.107 16.724 -10.313 1.00 97.38 94 ASN A O 1
ATOM 675 N N . ASP A 1 95 ? 2.299 14.782 -9.496 1.00 94.38 95 ASP A N 1
ATOM 676 C CA . ASP A 1 95 ? 2.652 15.037 -8.103 1.00 94.38 95 ASP A CA 1
ATOM 677 C C . ASP A 1 95 ? 4.166 15.054 -7.895 1.00 94.38 95 ASP A C 1
ATOM 679 O O . ASP A 1 95 ? 4.690 16.029 -7.354 1.00 94.38 95 ASP A O 1
ATOM 683 N N . LEU A 1 96 ? 4.883 14.060 -8.427 1.00 91.62 96 LEU A N 1
ATOM 684 C CA . LEU A 1 96 ? 6.346 14.025 -8.396 1.00 91.62 96 LEU A CA 1
ATOM 685 C C . LEU A 1 96 ? 6.955 15.235 -9.106 1.00 91.62 96 LEU A C 1
ATOM 687 O O . LEU A 1 96 ? 7.866 15.863 -8.578 1.00 91.62 96 LEU A O 1
ATOM 691 N N . TRP A 1 97 ? 6.441 15.614 -10.278 1.00 96.06 97 TRP A N 1
ATOM 692 C CA . TRP A 1 97 ? 6.956 16.781 -10.995 1.00 96.06 97 TRP A CA 1
ATOM 693 C C . TRP A 1 97 ? 6.664 18.097 -10.268 1.00 96.06 97 TRP A C 1
ATOM 695 O O . TRP A 1 97 ? 7.472 19.019 -10.313 1.00 96.06 97 TRP A O 1
ATOM 705 N N . ARG A 1 98 ? 5.516 18.211 -9.593 1.00 96.62 98 ARG A N 1
ATOM 706 C CA . ARG A 1 98 ? 5.181 19.394 -8.790 1.00 96.62 98 ARG A CA 1
ATOM 707 C C . ARG A 1 98 ? 6.134 19.560 -7.607 1.00 96.62 98 ARG A C 1
ATOM 709 O O . ARG A 1 98 ? 6.476 20.691 -7.284 1.00 96.62 98 ARG A O 1
ATOM 716 N N . LEU A 1 99 ? 6.523 18.461 -6.964 1.00 93.94 99 LEU A N 1
ATOM 717 C CA . LEU A 1 99 ? 7.383 18.481 -5.779 1.00 93.94 99 LEU A CA 1
ATOM 718 C C . LEU A 1 99 ? 8.881 18.527 -6.126 1.00 93.94 99 LEU A C 1
ATOM 720 O O . LEU A 1 99 ? 9.641 19.193 -5.432 1.00 93.94 99 LEU A O 1
ATOM 724 N N . PHE A 1 100 ? 9.297 17.853 -7.202 1.00 93.62 100 PHE A N 1
ATOM 725 C CA . PHE A 1 100 ? 10.707 17.592 -7.530 1.00 93.62 100 PHE A CA 1
ATOM 726 C C . PHE A 1 100 ? 11.085 17.949 -8.979 1.00 93.62 100 PHE A C 1
ATOM 728 O O . PHE A 1 100 ? 12.117 17.514 -9.485 1.00 93.62 100 PHE A O 1
ATOM 735 N N . GLY A 1 101 ? 10.262 18.730 -9.684 1.00 94.75 101 GLY A N 1
ATOM 736 C CA . GLY A 1 101 ? 10.482 19.068 -11.096 1.00 94.75 101 GLY A CA 1
ATOM 737 C C . GLY A 1 101 ? 11.811 19.775 -11.363 1.00 94.75 101 GLY A C 1
ATOM 738 O O . GLY A 1 101 ? 12.499 19.419 -12.318 1.00 94.75 101 GLY A O 1
ATOM 739 N N . ASP A 1 102 ? 12.198 20.719 -10.501 1.00 95.44 102 ASP A N 1
ATOM 740 C CA . ASP A 1 102 ? 13.470 21.444 -10.626 1.00 95.44 102 ASP A CA 1
ATOM 741 C C . ASP A 1 102 ? 14.668 20.499 -10.458 1.00 95.44 102 ASP A C 1
ATOM 743 O O . ASP A 1 102 ? 15.596 20.529 -11.262 1.00 95.44 102 ASP A O 1
ATOM 747 N N . TYR A 1 103 ? 14.592 19.573 -9.499 1.00 94.44 103 TYR A N 1
ATOM 748 C CA . TYR A 1 103 ? 15.600 18.532 -9.292 1.00 94.44 103 TYR A CA 1
ATOM 749 C C . TYR A 1 103 ? 15.771 17.639 -10.532 1.00 94.44 103 TYR A C 1
ATOM 751 O O . TYR A 1 103 ? 16.884 17.429 -11.018 1.00 94.44 103 TYR A O 1
ATOM 759 N N . TYR A 1 104 ? 14.666 17.155 -11.108 1.00 92.81 104 TYR A N 1
ATOM 760 C CA . TYR A 1 104 ? 14.730 16.370 -12.342 1.00 92.81 104 TYR A CA 1
ATOM 761 C C . TYR A 1 104 ? 15.290 17.186 -13.513 1.00 92.81 104 TYR A C 1
ATOM 763 O O . TYR A 1 104 ? 16.075 16.660 -14.305 1.00 92.81 104 TYR A O 1
ATOM 771 N N . ALA A 1 105 ? 14.938 18.469 -13.620 1.00 94.50 105 ALA A N 1
ATOM 772 C CA . ALA A 1 105 ? 15.469 19.345 -14.658 1.00 94.50 105 ALA A CA 1
ATOM 773 C C . ALA A 1 105 ? 16.988 19.550 -14.521 1.00 94.50 105 ALA A C 1
ATOM 775 O O . ALA A 1 105 ? 17.691 19.491 -15.533 1.00 94.50 105 ALA A O 1
ATOM 776 N N . GLU A 1 106 ? 17.506 19.709 -13.300 1.00 94.31 106 GLU A N 1
ATOM 777 C CA . GLU A 1 106 ? 18.947 19.784 -13.012 1.00 94.31 106 GLU A CA 1
ATOM 778 C C . GLU A 1 106 ? 19.688 18.490 -13.386 1.00 94.31 106 GLU A C 1
ATOM 780 O O . GLU A 1 106 ? 20.780 18.542 -13.954 1.00 94.31 106 GLU A O 1
ATOM 785 N N . LEU A 1 107 ? 19.063 17.325 -13.184 1.00 91.94 107 LEU A N 1
ATOM 786 C CA . LEU A 1 107 ? 19.554 16.027 -13.677 1.00 91.94 107 LEU A CA 1
ATOM 787 C C . LEU A 1 107 ? 19.456 15.871 -15.209 1.00 91.94 107 LEU A C 1
ATOM 789 O O . LEU A 1 107 ? 19.924 14.883 -15.785 1.00 91.94 107 LEU A O 1
ATOM 793 N N . GLY A 1 108 ? 18.815 16.812 -15.903 1.00 94.19 108 GLY A N 1
ATOM 794 C CA . GLY A 1 108 ? 18.526 16.715 -17.331 1.00 94.19 108 GLY A CA 1
ATOM 795 C C . GLY A 1 108 ? 17.485 15.641 -17.663 1.00 94.19 108 GLY A C 1
ATOM 796 O O . GLY A 1 108 ? 17.559 15.039 -18.740 1.00 94.19 108 GLY A O 1
ATOM 797 N N . VAL A 1 109 ? 16.555 15.374 -16.745 1.00 94.56 109 VAL A N 1
ATOM 798 C CA . VAL A 1 109 ? 15.415 14.459 -16.878 1.00 94.56 109 VAL A CA 1
ATOM 799 C C . VAL A 1 109 ? 14.141 15.277 -17.081 1.00 94.56 109 VAL A C 1
ATOM 801 O O . VAL A 1 109 ? 13.775 16.132 -16.280 1.00 94.56 109 VAL A O 1
ATOM 804 N N . THR A 1 110 ? 13.430 15.014 -18.174 1.00 97.06 110 THR A N 1
ATOM 805 C CA . THR A 1 110 ? 12.148 15.674 -18.446 1.00 97.06 110 THR A CA 1
ATOM 806 C C . THR A 1 110 ? 10.983 14.961 -17.765 1.00 97.06 110 THR A C 1
ATOM 808 O O . THR A 1 110 ? 11.032 13.759 -17.500 1.00 97.06 110 THR A O 1
ATOM 811 N N . LYS A 1 111 ? 9.860 15.671 -17.608 1.00 97.38 111 LYS A N 1
ATOM 812 C CA . LYS A 1 111 ? 8.587 15.076 -17.175 1.00 97.38 111 LYS A CA 1
ATOM 813 C C . LYS A 1 111 ? 8.151 13.908 -18.062 1.00 97.38 111 LYS A C 1
ATOM 815 O O . LYS A 1 111 ? 7.534 12.967 -17.580 1.00 97.38 111 LYS A O 1
ATOM 820 N N . GLN A 1 112 ? 8.483 13.951 -19.355 1.00 97.06 112 GLN A N 1
ATOM 821 C CA . GLN A 1 112 ? 8.206 12.853 -20.280 1.00 97.06 112 GLN A CA 1
ATOM 822 C C . GLN A 1 112 ? 9.037 11.609 -19.949 1.00 97.06 112 GLN A C 1
ATOM 824 O O . GLN A 1 112 ? 8.519 10.498 -20.017 1.00 97.06 112 GLN A O 1
ATOM 829 N N . THR A 1 113 ? 10.308 11.774 -19.588 1.00 95.62 113 THR A N 1
ATOM 830 C CA . THR A 1 113 ? 11.150 10.658 -19.138 1.00 95.62 113 THR A CA 1
ATOM 831 C C . THR A 1 113 ? 10.633 10.084 -17.829 1.00 95.62 113 THR A C 1
ATOM 833 O O . THR A 1 113 ? 10.471 8.871 -17.746 1.00 95.62 113 THR A O 1
ATOM 836 N N . LEU A 1 114 ? 10.263 10.936 -16.868 1.00 95.25 114 LEU A N 1
ATOM 837 C CA . LEU A 1 114 ? 9.606 10.488 -15.639 1.00 95.25 114 LEU A CA 1
ATOM 838 C C . LEU A 1 114 ? 8.313 9.719 -15.946 1.00 95.25 114 LEU A C 1
ATOM 840 O O . LEU A 1 114 ? 8.068 8.662 -15.384 1.00 95.25 114 LEU A O 1
ATOM 844 N N . TRP A 1 115 ? 7.506 10.197 -16.895 1.00 96.62 115 TRP A N 1
ATOM 845 C CA . TRP A 1 115 ? 6.313 9.474 -17.330 1.00 96.62 115 TRP A CA 1
ATOM 846 C C . TRP A 1 115 ? 6.638 8.088 -17.897 1.00 96.62 115 TRP A C 1
ATOM 848 O O . TRP A 1 115 ? 5.954 7.125 -17.560 1.00 96.62 115 TRP A O 1
ATOM 858 N N . LYS A 1 116 ? 7.690 7.953 -18.716 1.00 96.44 116 LYS A N 1
ATOM 859 C CA . LYS A 1 116 ? 8.117 6.652 -19.262 1.00 96.44 116 LYS A CA 1
ATOM 860 C C . LYS A 1 116 ? 8.549 5.684 -18.160 1.00 96.44 116 LYS A C 1
ATOM 862 O O . LYS A 1 116 ? 8.183 4.514 -18.228 1.00 96.44 116 LYS A O 1
ATOM 867 N N . THR A 1 117 ? 9.316 6.147 -17.173 1.00 94.69 117 THR A N 1
ATOM 868 C CA . THR A 1 117 ? 9.787 5.277 -16.085 1.00 94.69 117 THR A CA 1
ATOM 869 C C . THR A 1 117 ? 8.636 4.873 -15.171 1.00 94.69 117 THR A C 1
ATOM 871 O O . THR A 1 117 ? 8.439 3.685 -14.957 1.00 94.69 117 THR A O 1
ATOM 874 N N . GLN A 1 118 ? 7.767 5.809 -14.779 1.00 94.88 118 GLN A N 1
ATOM 875 C CA . GLN A 1 118 ? 6.568 5.506 -13.982 1.00 94.88 118 GLN A CA 1
ATOM 876 C C . GLN A 1 118 ? 5.552 4.620 -14.724 1.00 94.88 118 GLN A C 1
ATOM 878 O O . GLN A 1 118 ? 4.867 3.805 -14.116 1.00 94.88 118 GLN A O 1
ATOM 883 N N . THR A 1 119 ? 5.466 4.720 -16.053 1.00 97.50 119 THR A N 1
ATOM 884 C CA . THR A 1 119 ? 4.644 3.789 -16.847 1.00 97.50 119 THR A CA 1
ATOM 885 C C . THR A 1 119 ? 5.220 2.370 -16.810 1.00 97.50 119 THR A C 1
ATOM 887 O O . THR A 1 119 ? 4.463 1.409 -16.720 1.00 97.50 119 THR A O 1
ATOM 890 N N . SER A 1 120 ? 6.549 2.229 -16.836 1.00 96.81 120 SER A N 1
ATOM 891 C CA . SER A 1 120 ? 7.213 0.929 -16.692 1.00 96.81 120 SER A CA 1
ATOM 892 C C . SER A 1 120 ? 6.967 0.297 -15.321 1.00 96.81 120 SER A C 1
ATOM 894 O O . SER A 1 120 ? 6.824 -0.918 -15.237 1.00 96.81 120 SER A O 1
ATOM 896 N N . GLU A 1 121 ? 6.857 1.098 -14.261 1.00 93.31 121 GLU A N 1
ATOM 897 C CA . GLU A 1 121 ? 6.466 0.607 -12.933 1.00 93.31 121 GLU A CA 1
ATOM 898 C C . GLU A 1 121 ? 5.054 -0.001 -12.954 1.00 93.31 121 GLU A C 1
ATOM 900 O O . GLU A 1 121 ? 4.844 -1.103 -12.454 1.00 93.31 121 GLU A O 1
ATOM 905 N N . ALA A 1 122 ? 4.100 0.656 -13.624 1.00 95.75 122 ALA A N 1
ATOM 906 C CA . ALA A 1 122 ? 2.755 0.108 -13.813 1.00 95.75 122 ALA A CA 1
ATOM 907 C C . ALA A 1 122 ? 2.747 -1.152 -14.702 1.00 95.75 122 ALA A C 1
ATOM 909 O O . ALA A 1 122 ? 1.914 -2.040 -14.518 1.00 95.75 122 ALA A O 1
ATOM 910 N N . TYR A 1 123 ? 3.676 -1.267 -15.659 1.00 98.38 123 TYR A N 1
ATOM 911 C CA . TYR A 1 123 ? 3.862 -2.508 -16.416 1.00 98.38 123 TYR A CA 1
ATOM 912 C C . TYR A 1 123 ? 4.351 -3.648 -15.530 1.00 98.38 123 TYR A C 1
ATOM 914 O O . TYR A 1 123 ? 3.895 -4.773 -15.716 1.00 98.38 123 TYR A O 1
ATOM 922 N N . ARG A 1 124 ? 5.239 -3.380 -14.564 1.00 97.00 124 ARG A N 1
ATOM 923 C CA . ARG A 1 124 ? 5.696 -4.398 -13.611 1.00 97.00 124 ARG A CA 1
ATOM 924 C C . ARG A 1 124 ? 4.526 -4.969 -12.811 1.00 97.00 124 ARG A C 1
ATOM 926 O O . ARG A 1 124 ? 4.406 -6.186 -12.728 1.00 97.00 124 ARG A O 1
ATOM 933 N N . GLU A 1 125 ? 3.670 -4.112 -12.260 1.00 95.38 125 GLU A N 1
ATOM 934 C CA . GLU A 1 125 ? 2.472 -4.547 -11.527 1.00 95.38 125 GLU A CA 1
ATOM 935 C C . GLU A 1 125 ? 1.548 -5.376 -12.431 1.00 95.38 125 GLU A C 1
ATOM 937 O O . GLU A 1 125 ? 1.167 -6.490 -12.085 1.00 95.38 125 GLU A O 1
ATOM 942 N N . ALA A 1 126 ? 1.255 -4.889 -13.640 1.00 97.38 126 ALA A N 1
ATOM 943 C CA . ALA A 1 126 ? 0.418 -5.618 -14.589 1.00 97.38 126 ALA A CA 1
ATOM 944 C C . ALA A 1 126 ? 1.005 -6.988 -14.974 1.00 97.38 126 ALA A C 1
ATOM 946 O O . ALA A 1 126 ? 0.259 -7.954 -15.111 1.00 97.38 126 ALA A O 1
ATOM 947 N N . LEU A 1 127 ? 2.329 -7.085 -15.122 1.00 98.50 127 LEU A N 1
ATOM 948 C CA . LEU A 1 127 ? 3.015 -8.350 -15.376 1.00 98.50 127 LEU A CA 1
ATOM 949 C C . LEU A 1 127 ? 2.945 -9.296 -14.178 1.00 98.50 127 LEU A C 1
ATOM 951 O O . LEU A 1 127 ? 2.794 -10.491 -14.389 1.00 98.50 127 LEU A O 1
ATOM 955 N N . LEU A 1 128 ? 3.034 -8.791 -12.945 1.00 98.12 128 LEU A N 1
ATOM 956 C CA . LEU A 1 128 ? 2.849 -9.603 -11.741 1.00 98.12 128 LEU A CA 1
ATOM 957 C C . LEU A 1 128 ? 1.432 -10.188 -11.706 1.00 98.12 128 LEU A C 1
ATOM 959 O O . LEU A 1 128 ? 1.266 -11.388 -11.493 1.00 98.12 128 LEU A O 1
ATOM 963 N N . LEU A 1 129 ? 0.416 -9.361 -11.966 1.00 96.75 129 LEU A N 1
ATOM 964 C CA . LEU A 1 129 ? -0.979 -9.806 -12.005 1.00 96.75 129 LEU A CA 1
ATOM 965 C C . LEU A 1 129 ? -1.217 -10.868 -13.087 1.00 96.75 129 LEU A C 1
ATOM 967 O O . LEU A 1 129 ? -1.890 -11.858 -12.818 1.00 96.75 129 LEU A O 1
ATOM 971 N N . ASP A 1 130 ? -0.656 -10.671 -14.280 1.00 98.19 130 ASP A N 1
ATOM 972 C CA . ASP A 1 130 ? -0.743 -11.610 -15.403 1.00 98.19 130 ASP A CA 1
ATOM 973 C C . ASP A 1 130 ? 0.008 -12.924 -15.125 1.00 98.19 130 ASP A C 1
ATOM 975 O O . ASP A 1 130 ? -0.525 -14.009 -15.340 1.00 98.19 130 ASP A O 1
ATOM 979 N N . TYR A 1 131 ? 1.218 -12.848 -14.566 1.00 98.44 131 TYR A N 1
ATOM 980 C CA . TYR A 1 131 ? 2.065 -14.012 -14.293 1.00 98.44 131 TYR A CA 1
ATOM 981 C C . TYR A 1 131 ? 1.432 -14.995 -13.299 1.00 98.44 131 TYR A C 1
ATOM 983 O O . TYR A 1 131 ? 1.556 -16.209 -13.470 1.00 98.44 131 TYR A O 1
ATOM 991 N N . TYR A 1 132 ? 0.735 -14.477 -12.283 1.00 98.44 132 TYR A N 1
ATOM 992 C CA . TYR A 1 132 ? 0.053 -15.281 -11.261 1.00 98.44 132 TYR A CA 1
ATOM 993 C C . TYR A 1 132 ? -1.457 -15.440 -11.508 1.00 98.44 132 TYR A C 1
ATOM 995 O O . TYR A 1 132 ? -2.167 -15.958 -10.638 1.00 98.44 132 TYR A O 1
ATOM 1003 N N . ALA A 1 133 ? -1.968 -15.009 -12.667 1.00 97.31 133 ALA A N 1
ATOM 1004 C CA . ALA A 1 133 ? -3.361 -15.212 -13.056 1.00 97.31 133 ALA A CA 1
ATOM 1005 C C . ALA A 1 133 ? -3.704 -16.715 -13.172 1.00 97.31 133 ALA A C 1
ATOM 1007 O O . ALA A 1 133 ? -2.802 -17.543 -13.308 1.00 97.31 133 ALA A O 1
ATOM 1008 N N . PRO A 1 134 ? -4.996 -17.108 -13.156 1.00 96.50 134 PRO A N 1
ATOM 1009 C CA . PRO A 1 134 ? -5.402 -18.512 -13.292 1.00 96.50 134 PRO A CA 1
ATOM 1010 C C . PRO A 1 134 ? -4.849 -19.232 -14.533 1.00 96.50 134 PRO A C 1
ATOM 1012 O O . PRO A 1 134 ? -4.634 -20.443 -14.493 1.00 96.50 134 PRO A O 1
ATOM 1015 N N . ASP A 1 135 ? -4.635 -18.498 -15.622 1.00 95.88 135 ASP A N 1
ATOM 1016 C CA . ASP A 1 135 ? -4.048 -18.941 -16.889 1.00 95.88 135 ASP A CA 1
ATOM 1017 C C . ASP A 1 135 ? -2.612 -18.428 -17.113 1.00 95.88 135 ASP A C 1
ATOM 1019 O O . ASP A 1 135 ? -2.062 -18.597 -18.203 1.00 95.88 135 ASP A O 1
ATOM 1023 N N . GLY A 1 136 ? -2.006 -17.831 -16.083 1.00 96.94 136 GLY A N 1
ATOM 1024 C CA . GLY A 1 136 ? -0.630 -17.347 -16.079 1.00 96.94 136 GLY A CA 1
ATOM 1025 C C . GLY A 1 136 ? 0.413 -18.460 -15.950 1.00 96.94 136 GLY A C 1
ATOM 1026 O O . GLY A 1 136 ? 0.106 -19.652 -15.880 1.00 96.94 136 GLY A O 1
ATOM 1027 N N . ASP A 1 137 ? 1.682 -18.059 -15.919 1.00 97.75 137 ASP A N 1
ATOM 1028 C CA . ASP A 1 137 ? 2.832 -18.967 -15.862 1.00 97.75 137 ASP A CA 1
ATOM 1029 C C . ASP A 1 137 ? 2.926 -19.730 -14.531 1.00 97.75 137 ASP A C 1
ATOM 1031 O O . ASP A 1 137 ? 3.282 -20.911 -14.517 1.00 97.75 137 ASP A O 1
ATOM 1035 N N . GLU A 1 138 ? 2.604 -19.072 -13.415 1.00 97.88 138 GLU A N 1
ATOM 1036 C CA . GLU A 1 138 ? 2.599 -19.678 -12.081 1.00 97.88 138 GLU A CA 1
ATOM 1037 C C . GLU A 1 138 ? 1.322 -19.277 -11.327 1.00 97.88 138 GLU A C 1
ATOM 1039 O O . GLU A 1 138 ? 1.368 -18.410 -10.469 1.00 97.88 138 GLU A O 1
ATOM 1044 N N . PRO A 1 139 ? 0.154 -19.871 -11.608 1.00 97.88 139 PRO A N 1
ATOM 1045 C CA . PRO A 1 139 ? -1.106 -19.408 -11.028 1.00 97.88 139 PRO A CA 1
ATOM 1046 C C . PRO A 1 139 ? -1.134 -19.412 -9.489 1.00 97.88 139 PRO A C 1
ATOM 1048 O O . PRO A 1 139 ? -0.729 -20.387 -8.848 1.00 97.88 139 PRO A O 1
ATOM 1051 N N . VAL A 1 140 ? -1.702 -18.361 -8.885 1.00 98.12 140 VAL A N 1
ATOM 1052 C CA . VAL A 1 140 ? -2.079 -18.329 -7.458 1.00 98.12 140 VAL A CA 1
ATOM 1053 C C . VAL A 1 140 ? -3.595 -18.355 -7.344 1.00 98.12 140 VAL A C 1
ATOM 1055 O O . VAL A 1 140 ? -4.292 -17.565 -7.975 1.00 98.12 140 VAL A O 1
ATOM 1058 N N . SER A 1 141 ? -4.122 -19.267 -6.527 1.00 97.19 141 SER A N 1
ATOM 1059 C CA . SER A 1 141 ? -5.566 -19.372 -6.336 1.00 97.19 141 SER A CA 1
ATOM 1060 C C . SER A 1 141 ? -6.124 -18.216 -5.503 1.00 97.19 141 SER A C 1
ATOM 1062 O O . SER A 1 141 ? -5.488 -17.736 -4.564 1.00 97.19 141 SER A O 1
ATOM 1064 N N . GLU A 1 142 ? -7.370 -17.829 -5.793 1.00 94.69 142 GLU A N 1
ATOM 1065 C CA . GLU A 1 142 ? -8.132 -16.888 -4.959 1.00 94.69 142 GLU A CA 1
ATOM 1066 C C . GLU A 1 142 ? -8.222 -17.364 -3.506 1.00 94.69 142 GLU A C 1
ATOM 1068 O O . GLU A 1 142 ? -8.086 -16.562 -2.587 1.00 94.69 142 GLU A O 1
ATOM 1073 N N . ASP A 1 143 ? -8.377 -18.673 -3.288 1.00 95.94 143 ASP A N 1
ATOM 1074 C CA . ASP A 1 143 ? -8.409 -19.255 -1.945 1.00 95.94 143 ASP A CA 1
ATOM 1075 C C . ASP A 1 143 ? -7.101 -19.004 -1.187 1.00 95.94 143 ASP A C 1
ATOM 1077 O O . ASP A 1 143 ? -7.142 -18.626 -0.019 1.00 95.94 143 ASP A O 1
ATOM 1081 N N . ALA A 1 144 ? -5.941 -19.137 -1.842 1.00 97.19 144 ALA A N 1
ATOM 1082 C CA . ALA A 1 144 ? -4.653 -18.863 -1.207 1.00 97.19 144 ALA A CA 1
ATOM 1083 C C . ALA A 1 144 ? -4.516 -17.383 -0.816 1.00 97.19 144 ALA A C 1
ATOM 1085 O O . ALA A 1 144 ? -4.034 -17.077 0.276 1.00 97.19 144 ALA A O 1
ATOM 1086 N N . LEU A 1 145 ? -4.981 -16.465 -1.671 1.00 97.25 145 LEU A N 1
ATOM 1087 C CA . LEU A 1 145 ? -4.983 -15.032 -1.366 1.00 97.25 145 LEU A CA 1
ATOM 1088 C C . LEU A 1 145 ? -5.960 -14.690 -0.233 1.00 97.25 145 LEU A C 1
ATOM 1090 O O . LEU A 1 145 ? -5.610 -13.912 0.653 1.00 97.25 145 LEU A O 1
ATOM 1094 N N . ARG A 1 146 ? -7.152 -15.299 -0.203 1.00 96.19 146 ARG A N 1
ATOM 1095 C CA . ARG A 1 146 ? -8.130 -15.113 0.883 1.00 96.19 146 ARG A CA 1
ATOM 1096 C C . ARG A 1 146 ? -7.638 -15.694 2.209 1.00 96.19 146 ARG A C 1
ATOM 1098 O O . ARG A 1 146 ? -7.837 -15.064 3.246 1.00 96.19 146 ARG A O 1
ATOM 1105 N N . THR A 1 147 ? -6.959 -16.842 2.191 1.00 96.56 147 THR A N 1
ATOM 1106 C CA . THR A 1 147 ? -6.281 -17.388 3.377 1.00 96.56 147 THR A CA 1
ATOM 1107 C C . THR A 1 147 ? -5.218 -16.418 3.877 1.00 96.56 147 THR A C 1
ATOM 1109 O O . THR A 1 147 ? -5.243 -16.048 5.049 1.00 96.56 147 THR A O 1
ATOM 1112 N N . TYR A 1 148 ? -4.345 -15.934 2.988 1.00 96.94 148 TYR A N 1
ATOM 1113 C CA . TYR A 1 148 ? -3.320 -14.960 3.356 1.00 96.94 148 TYR A CA 1
ATOM 1114 C C . TYR A 1 148 ? -3.927 -13.694 3.975 1.00 96.94 148 TYR A C 1
ATOM 1116 O O . TYR A 1 148 ? -3.461 -13.235 5.020 1.00 96.94 148 TYR A O 1
ATOM 1124 N N . PHE A 1 149 ? -4.994 -13.164 3.372 1.00 97.50 149 PHE A N 1
ATOM 1125 C CA . PHE A 1 149 ? -5.731 -12.011 3.882 1.00 97.50 149 PHE A CA 1
ATOM 1126 C C . PHE A 1 149 ? -6.270 -12.264 5.297 1.00 97.50 149 PHE A C 1
ATOM 1128 O O . PHE A 1 149 ? -6.016 -11.477 6.206 1.00 97.50 149 PHE A O 1
ATOM 1135 N N . GLY A 1 150 ? -6.925 -13.406 5.525 1.00 96.00 150 GLY A N 1
ATOM 1136 C CA . GLY A 1 150 ? -7.447 -13.778 6.843 1.00 96.00 150 GLY A CA 1
ATOM 1137 C C . GLY A 1 150 ? -6.375 -13.956 7.926 1.00 96.00 150 GLY A C 1
ATOM 1138 O O . GLY A 1 150 ? -6.651 -13.712 9.098 1.00 96.00 150 GLY A O 1
ATOM 1139 N N . GLU A 1 151 ? -5.153 -14.348 7.559 1.00 95.94 151 GLU A N 1
ATOM 1140 C CA . GLU A 1 151 ? -4.037 -14.581 8.493 1.00 95.94 151 GLU A CA 1
ATOM 1141 C C . GLU A 1 151 ? -3.199 -13.323 8.792 1.00 95.94 151 GLU A C 1
ATOM 1143 O O . GLU A 1 151 ? -2.488 -13.251 9.808 1.00 95.94 151 GLU A O 1
ATOM 1148 N N . ASN A 1 152 ? -3.265 -12.324 7.909 1.00 97.12 152 ASN A N 1
ATOM 1149 C CA . ASN A 1 152 ? -2.375 -11.162 7.937 1.00 97.12 152 ASN A CA 1
ATOM 1150 C C . ASN A 1 152 ? -3.095 -9.822 8.037 1.00 97.12 152 ASN A C 1
ATOM 1152 O O . ASN A 1 152 ? -2.419 -8.803 8.146 1.00 97.12 152 ASN A O 1
ATOM 1156 N N . TYR A 1 153 ? -4.426 -9.808 8.060 1.00 97.94 153 TYR A N 1
ATOM 1157 C CA . TYR A 1 153 ? -5.207 -8.586 8.188 1.00 97.94 153 TYR A CA 1
ATOM 1158 C C . TYR A 1 153 ? -6.241 -8.685 9.309 1.00 97.94 153 TYR A C 1
ATOM 1160 O O . TYR A 1 153 ? -6.740 -9.758 9.663 1.00 97.94 153 TYR A O 1
ATOM 1168 N N . VAL A 1 154 ? -6.590 -7.528 9.864 1.00 98.06 154 VAL A N 1
ATOM 1169 C CA . VAL A 1 154 ? -7.704 -7.364 10.797 1.00 98.06 154 VAL A CA 1
ATOM 1170 C C . VAL A 1 154 ? -8.646 -6.276 10.294 1.00 98.06 154 VAL A C 1
ATOM 1172 O O . VAL A 1 154 ? -8.209 -5.209 9.893 1.00 98.06 154 VAL A O 1
ATOM 1175 N N . ALA A 1 155 ? -9.944 -6.558 10.330 1.00 98.12 155 ALA A N 1
ATOM 1176 C CA . ALA A 1 155 ? -11.039 -5.614 10.161 1.00 98.12 155 ALA A CA 1
ATOM 1177 C C . ALA A 1 155 ? -11.646 -5.256 11.528 1.00 98.12 155 ALA A C 1
ATOM 1179 O O . ALA A 1 155 ? -11.914 -6.151 12.344 1.00 98.12 155 ALA A O 1
ATOM 1180 N N . PHE A 1 156 ? -11.857 -3.974 11.802 1.00 98.38 156 PHE A N 1
ATOM 1181 C CA . PHE A 1 156 ? -12.460 -3.527 13.055 1.00 98.38 156 PHE A CA 1
ATOM 1182 C C . PHE A 1 156 ? -13.067 -2.125 12.959 1.00 98.38 156 PHE A C 1
ATOM 1184 O O . PHE A 1 156 ? -12.737 -1.345 12.070 1.00 98.38 156 PHE A O 1
ATOM 1191 N N . GLN A 1 157 ? -13.915 -1.798 13.931 1.00 98.56 157 GLN A N 1
ATOM 1192 C CA . GLN A 1 157 ? -14.300 -0.426 14.275 1.00 98.56 157 GLN A CA 1
ATOM 1193 C C . GLN A 1 157 ? -13.689 -0.068 15.632 1.00 98.56 157 GLN A C 1
ATOM 1195 O O . GLN A 1 157 ? -13.445 -0.961 16.453 1.00 98.56 157 GLN A O 1
ATOM 1200 N N . SER A 1 158 ? -13.447 1.215 15.902 1.00 98.31 158 SER A N 1
ATOM 1201 C CA . SER A 1 158 ? -12.812 1.612 17.163 1.00 98.31 158 SER A CA 1
ATOM 1202 C C . SER A 1 158 ? -13.232 2.971 17.714 1.00 98.31 158 SER A C 1
ATOM 1204 O O . SER A 1 158 ? -13.614 3.887 16.986 1.00 98.31 158 SER A O 1
ATOM 1206 N N . ILE A 1 159 ? -13.080 3.109 19.030 1.00 98.44 159 ILE A N 1
ATOM 1207 C CA . ILE A 1 159 ? -12.999 4.386 19.745 1.00 98.44 159 ILE A CA 1
ATOM 1208 C C . ILE A 1 159 ? -11.650 4.399 20.454 1.00 98.44 159 ILE A C 1
ATOM 1210 O O . ILE A 1 159 ? -11.282 3.418 21.097 1.00 98.44 159 ILE A O 1
ATOM 1214 N N . THR A 1 160 ? -10.926 5.502 20.350 1.00 98.06 160 THR A N 1
ATOM 1215 C CA . THR A 1 160 ? -9.606 5.691 20.943 1.00 98.06 160 THR A CA 1
ATOM 1216 C C . THR A 1 160 ? -9.651 6.890 21.874 1.00 98.06 160 THR A C 1
ATOM 1218 O O . THR A 1 160 ? -9.984 8.000 21.459 1.00 98.06 160 THR A O 1
ATOM 1221 N N . GLY A 1 161 ? -9.324 6.659 23.137 1.00 97.25 161 GLY A N 1
ATOM 1222 C CA . GLY A 1 161 ? -9.137 7.686 24.152 1.00 97.25 161 GLY A CA 1
ATOM 1223 C C . GLY A 1 161 ? -7.659 7.872 24.461 1.00 97.25 161 GLY A C 1
ATOM 1224 O O . GLY A 1 161 ? -6.837 6.990 24.210 1.00 97.25 161 GLY A O 1
ATOM 1225 N N . PHE A 1 162 ? -7.332 9.020 25.039 1.00 96.44 162 PHE A N 1
ATOM 1226 C CA . PHE A 1 162 ? -5.966 9.380 25.398 1.00 96.44 162 PHE A CA 1
ATOM 1227 C C . PHE A 1 162 ? -5.757 9.195 26.901 1.00 96.44 162 PHE A C 1
ATOM 1229 O O . PHE A 1 162 ? -6.538 9.688 27.713 1.00 96.44 162 PHE A O 1
ATOM 1236 N N . LEU A 1 163 ? -4.682 8.506 27.274 1.00 96.06 163 LEU A N 1
ATOM 1237 C CA . LEU A 1 163 ? -4.213 8.349 28.655 1.00 96.06 163 LEU A CA 1
ATOM 1238 C C . LEU A 1 163 ? -3.318 9.514 29.100 1.00 96.06 163 LEU A C 1
ATOM 1240 O O . LEU A 1 163 ? -2.667 9.446 30.143 1.00 96.06 163 LEU A O 1
ATOM 1244 N N . VAL A 1 164 ? -3.312 10.589 28.317 1.00 94.19 164 VAL A N 1
ATOM 1245 C CA . VAL A 1 164 ? -2.583 11.828 28.561 1.00 94.19 164 VAL A CA 1
ATOM 1246 C C . VAL A 1 164 ? -3.535 13.021 28.492 1.00 94.19 164 VAL A C 1
ATOM 1248 O O . VAL A 1 164 ? -4.548 12.997 27.793 1.00 94.19 164 VAL A O 1
ATOM 1251 N N . THR A 1 165 ? -3.189 14.078 29.212 1.00 91.94 165 THR A N 1
ATOM 1252 C CA . THR A 1 165 ? -3.832 15.396 29.189 1.00 91.94 165 THR A CA 1
ATOM 1253 C C . THR A 1 165 ? -2.774 16.480 28.987 1.00 91.94 165 THR A C 1
ATOM 1255 O O . THR A 1 165 ? -1.582 16.203 29.073 1.00 91.94 165 THR A O 1
ATOM 1258 N N . ALA A 1 166 ? -3.187 17.716 28.716 1.00 91.06 166 ALA A N 1
ATOM 1259 C CA . ALA A 1 166 ? -2.284 18.861 28.721 1.00 91.06 166 ALA A CA 1
ATOM 1260 C C . ALA A 1 166 ? -2.134 19.434 30.141 1.00 91.06 166 ALA A C 1
ATOM 1262 O O . ALA A 1 166 ? -3.132 19.578 30.852 1.00 91.06 166 ALA A O 1
ATOM 1263 N N . ASP A 1 167 ? -0.908 19.769 30.543 1.00 90.12 167 ASP A N 1
ATOM 1264 C CA . ASP A 1 167 ? -0.646 20.613 31.713 1.00 90.12 167 ASP A CA 1
ATOM 1265 C C . ASP A 1 167 ? -0.920 22.104 31.411 1.00 90.12 167 ASP A C 1
ATOM 1267 O O . ASP A 1 167 ? -1.226 22.485 30.278 1.00 90.12 167 ASP A O 1
ATOM 1271 N N . ASP A 1 168 ? -0.773 22.974 32.416 1.00 91.88 168 ASP A N 1
ATOM 1272 C CA . ASP A 1 168 ? -0.977 24.429 32.272 1.00 91.88 168 ASP A CA 1
ATOM 1273 C C . ASP A 1 168 ? -0.035 25.088 31.243 1.00 91.88 168 ASP A C 1
ATOM 1275 O O . ASP A 1 168 ? -0.269 26.216 30.805 1.00 91.88 168 ASP A O 1
ATOM 1279 N N . SER A 1 169 ? 1.048 24.404 30.864 1.00 91.19 169 SER A N 1
ATOM 1280 C CA . SER A 1 169 ? 2.016 24.846 29.856 1.00 91.19 169 SER A CA 1
ATOM 1281 C C . SER A 1 169 ? 1.760 24.227 28.475 1.00 91.19 169 SER A C 1
ATOM 1283 O O . SER A 1 169 ? 2.505 24.514 27.537 1.00 91.19 169 SER A O 1
ATOM 1285 N N . GLY A 1 170 ? 0.712 23.410 28.325 1.00 89.25 170 GLY A N 1
ATOM 1286 C CA . GLY A 1 170 ? 0.356 22.727 27.083 1.00 89.25 170 GLY A CA 1
ATOM 1287 C C . GLY A 1 170 ? 1.167 21.460 26.797 1.00 89.25 170 GLY A C 1
ATOM 1288 O O . GLY A 1 170 ? 1.082 20.940 25.684 1.00 89.25 170 GLY A O 1
ATOM 1289 N N . ASN A 1 171 ? 1.951 20.954 27.753 1.00 92.06 171 ASN A N 1
ATOM 1290 C CA . ASN A 1 171 ? 2.701 19.709 27.581 1.00 92.06 171 ASN A CA 1
ATOM 1291 C C . ASN A 1 171 ? 1.812 18.499 27.865 1.00 92.06 171 ASN A C 1
ATOM 1293 O O . ASN A 1 171 ? 1.009 18.521 28.796 1.00 92.06 171 ASN A O 1
ATOM 1297 N N . ALA A 1 172 ? 2.008 17.416 27.112 1.00 91.62 172 ALA A N 1
ATOM 1298 C CA . ALA A 1 172 ? 1.354 16.146 27.397 1.00 91.62 172 ALA A CA 1
ATOM 1299 C C . ALA A 1 172 ? 1.894 15.545 28.706 1.00 91.62 172 ALA A C 1
ATOM 1301 O O . ALA A 1 172 ? 3.095 15.309 28.850 1.00 91.62 172 ALA A O 1
ATOM 1302 N N . VAL A 1 173 ? 0.994 15.277 29.646 1.00 94.81 173 VAL A N 1
ATOM 1303 C CA . VAL A 1 173 ? 1.260 14.613 30.923 1.00 94.81 173 VAL A CA 1
ATOM 1304 C C . VAL A 1 173 ? 0.280 13.459 31.103 1.00 94.81 173 VAL A C 1
ATOM 1306 O O . VAL A 1 173 ? -0.870 13.543 30.679 1.00 94.81 173 VAL A O 1
ATOM 1309 N N . ALA A 1 174 ? 0.725 12.365 31.716 1.00 95.31 174 ALA A N 1
ATOM 1310 C CA . ALA A 1 174 ? -0.136 11.214 31.969 1.00 95.31 174 ALA A CA 1
ATOM 1311 C C . ALA A 1 174 ? -1.332 11.592 32.859 1.00 95.31 174 ALA A C 1
ATOM 1313 O O . ALA A 1 174 ? -1.205 12.414 33.771 1.00 95.31 174 ALA A O 1
ATOM 1314 N N . LEU A 1 175 ? -2.483 10.965 32.611 1.00 95.38 175 LEU A N 1
ATOM 1315 C CA . LEU A 1 175 ? -3.617 11.034 33.527 1.00 95.38 175 LEU A CA 1
ATOM 1316 C C . LEU A 1 175 ? -3.237 10.438 34.886 1.00 95.38 175 LEU A C 1
ATOM 1318 O O . LEU A 1 175 ? -2.509 9.446 34.960 1.00 95.38 175 LEU A O 1
ATOM 1322 N N . ASP A 1 176 ? -3.780 11.010 35.961 1.00 95.25 176 ASP A N 1
ATOM 1323 C CA . ASP A 1 176 ? -3.689 10.384 37.276 1.00 95.25 176 ASP A CA 1
ATOM 1324 C C . ASP A 1 176 ? -4.491 9.069 37.333 1.00 95.25 176 ASP A C 1
ATOM 1326 O O . ASP A 1 176 ? -5.348 8.790 36.488 1.00 95.25 176 ASP A O 1
ATOM 1330 N N . ASP A 1 177 ? -4.219 8.248 38.350 1.00 95.62 177 ASP A N 1
ATOM 1331 C CA . ASP A 1 177 ? -4.832 6.924 38.492 1.00 95.62 177 ASP A CA 1
ATOM 1332 C C . ASP A 1 177 ? -6.367 6.973 38.549 1.00 95.62 177 ASP A C 1
ATOM 1334 O O . ASP A 1 177 ? -7.036 6.066 38.049 1.00 95.62 177 ASP A O 1
ATOM 1338 N N . SER A 1 178 ? -6.939 8.029 39.136 1.00 96.50 178 SER A N 1
ATOM 1339 C CA . SER A 1 178 ? -8.389 8.189 39.251 1.00 96.50 178 SER A CA 1
ATOM 1340 C C . SER A 1 178 ? -9.009 8.514 37.893 1.00 96.50 178 SER A C 1
ATOM 1342 O O . SER A 1 178 ? -9.975 7.864 37.491 1.00 96.50 178 SER A O 1
ATOM 1344 N N . ALA A 1 179 ? -8.456 9.486 37.168 1.00 95.06 179 ALA A N 1
ATOM 1345 C CA . ALA A 1 179 ? -8.900 9.862 35.830 1.00 95.06 179 ALA A CA 1
ATOM 1346 C C . ALA A 1 179 ? -8.725 8.700 34.843 1.00 95.06 179 ALA A C 1
ATOM 1348 O O . ALA A 1 179 ? -9.643 8.384 34.083 1.00 95.06 179 ALA A O 1
ATOM 1349 N N . ARG A 1 180 ? -7.593 7.991 34.919 1.00 96.00 180 ARG A N 1
ATOM 1350 C CA . ARG A 1 180 ? -7.344 6.777 34.136 1.00 96.00 180 ARG A CA 1
ATOM 1351 C C . ARG A 1 180 ? -8.383 5.693 34.425 1.00 96.00 180 ARG A C 1
ATOM 1353 O O . ARG A 1 180 ? -8.929 5.115 33.489 1.00 96.00 180 ARG A O 1
ATOM 1360 N N . ALA A 1 181 ? -8.689 5.423 35.695 1.00 96.44 181 ALA A N 1
ATOM 1361 C CA . ALA A 1 181 ? -9.695 4.427 36.065 1.00 96.44 181 ALA A CA 1
ATOM 1362 C C . ALA A 1 181 ? -11.108 4.815 35.595 1.00 96.44 181 ALA A C 1
ATOM 1364 O O . ALA A 1 181 ? -11.859 3.957 35.129 1.00 96.44 181 ALA A O 1
ATOM 1365 N N . GLN A 1 182 ? -11.468 6.098 35.677 1.00 96.31 182 GLN A N 1
ATOM 1366 C CA . GLN A 1 182 ? -12.749 6.603 35.174 1.00 96.31 182 GLN A CA 1
ATOM 1367 C C . GLN A 1 182 ? -12.861 6.457 33.655 1.00 96.31 182 GLN A C 1
ATOM 1369 O O . GLN A 1 182 ? -13.897 6.007 33.166 1.00 96.31 182 GLN A O 1
ATOM 1374 N N . LEU A 1 183 ? -11.794 6.778 32.921 1.00 96.62 183 LEU A N 1
ATOM 1375 C CA . LEU A 1 183 ? -11.746 6.625 31.470 1.00 96.62 183 LEU A CA 1
ATOM 1376 C C . LEU A 1 183 ? -1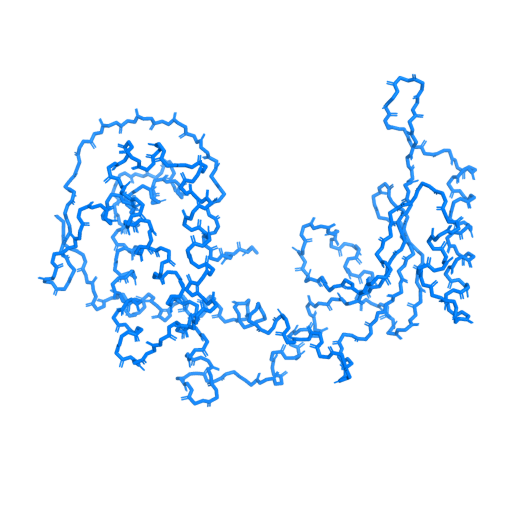1.845 5.152 31.050 1.00 96.62 183 LEU A C 1
ATOM 1378 O O . LEU A 1 183 ? -12.625 4.815 30.167 1.00 96.62 183 LEU A O 1
ATOM 1382 N N . LEU A 1 184 ? -11.118 4.251 31.713 1.00 97.00 184 LEU A N 1
ATOM 1383 C CA . LEU A 1 184 ? -11.235 2.813 31.444 1.00 97.00 184 LEU A CA 1
ATOM 1384 C C . LEU A 1 184 ? -12.660 2.309 31.717 1.00 97.00 184 LEU A C 1
ATOM 1386 O O . LEU A 1 184 ? -13.231 1.603 30.893 1.00 97.00 184 LEU A O 1
ATOM 1390 N N . SER A 1 185 ? -13.269 2.729 32.829 1.00 97.44 185 SER A N 1
ATOM 1391 C CA . SER A 1 185 ? -14.652 2.370 33.171 1.00 97.44 185 SER A CA 1
ATOM 1392 C C . SER A 1 185 ? -15.668 2.878 32.139 1.00 97.44 185 SER A C 1
ATOM 1394 O O . SER A 1 185 ? -16.605 2.160 31.785 1.00 97.44 185 SER A O 1
ATOM 1396 N N . SER A 1 186 ? -15.480 4.090 31.602 1.00 97.50 186 SER A N 1
ATOM 1397 C CA . SER A 1 186 ? -16.358 4.614 30.550 1.00 97.50 186 SER A CA 1
ATOM 1398 C C . SER A 1 186 ? -16.208 3.831 29.243 1.00 97.50 186 SER A C 1
ATOM 1400 O O . SER A 1 186 ? -17.214 3.530 28.599 1.00 97.50 186 SER A O 1
ATOM 1402 N N . PHE A 1 187 ? -14.988 3.420 28.889 1.00 98.25 187 PHE A N 1
ATOM 1403 C CA . PHE A 1 187 ? -14.734 2.564 27.731 1.00 98.25 187 PHE A CA 1
ATOM 1404 C C . PHE A 1 187 ? -15.362 1.179 27.891 1.00 98.25 187 PHE A C 1
ATOM 1406 O O . PHE A 1 187 ? -15.994 0.695 26.955 1.00 98.25 187 PHE A O 1
ATOM 1413 N N . GLU A 1 188 ? -15.287 0.572 29.074 1.00 98.31 188 GLU A N 1
ATOM 1414 C CA . GLU A 1 188 ? -15.939 -0.716 29.350 1.00 98.31 188 GLU A CA 1
ATOM 1415 C C . GLU A 1 188 ? -17.470 -0.622 29.274 1.00 98.31 188 GLU A C 1
ATOM 1417 O O . GLU A 1 188 ? -18.143 -1.514 28.743 1.00 98.31 188 GLU A O 1
ATOM 1422 N N . ALA A 1 189 ? -18.046 0.491 29.737 1.00 98.25 189 ALA A N 1
ATOM 1423 C CA . ALA A 1 189 ? -19.475 0.753 29.590 1.00 98.25 189 ALA A CA 1
ATOM 1424 C C . ALA A 1 189 ? -19.878 0.910 28.112 1.00 98.25 189 ALA A C 1
ATOM 1426 O O . ALA A 1 189 ? -20.903 0.366 27.689 1.00 98.25 189 ALA A O 1
ATOM 1427 N N . MET A 1 190 ? -19.064 1.606 27.311 1.00 98.25 190 MET A N 1
ATOM 1428 C CA . MET A 1 190 ? -19.274 1.716 25.864 1.00 98.25 190 MET A CA 1
ATOM 1429 C C . MET A 1 190 ? -19.156 0.353 25.174 1.00 98.25 190 MET A C 1
ATOM 1431 O O . MET A 1 190 ? -20.021 0.017 24.366 1.00 98.25 190 MET A O 1
ATOM 1435 N N . ALA A 1 191 ? -18.154 -0.457 25.520 1.00 98.25 191 ALA A N 1
ATOM 1436 C CA . ALA A 1 191 ? -17.950 -1.791 24.954 1.00 98.25 191 ALA A CA 1
ATOM 1437 C C . ALA A 1 191 ? -19.131 -2.715 25.272 1.00 98.25 191 ALA A C 1
ATOM 1439 O O . ALA A 1 191 ? -19.671 -3.369 24.380 1.00 98.25 191 ALA A O 1
ATOM 1440 N N . SER A 1 192 ? -19.619 -2.671 26.514 1.00 98.44 192 SER A N 1
ATOM 1441 C CA . SER A 1 192 ? -20.828 -3.386 26.937 1.00 98.44 192 SER A CA 1
ATOM 1442 C C . SER A 1 192 ? -22.063 -2.949 26.144 1.00 98.44 192 SER A C 1
ATOM 1444 O O . SER A 1 192 ? -22.868 -3.785 25.737 1.00 98.44 192 SER A O 1
ATOM 1446 N N . ALA A 1 193 ? -22.216 -1.648 25.880 1.00 98.38 193 ALA A N 1
ATOM 1447 C CA . ALA A 1 193 ? -23.324 -1.135 25.078 1.00 98.38 193 ALA A CA 1
ATOM 1448 C C . ALA A 1 193 ? -23.230 -1.562 23.605 1.00 98.38 193 ALA A C 1
ATOM 1450 O O . ALA A 1 193 ? -24.258 -1.877 23.004 1.00 98.38 193 ALA A O 1
ATOM 1451 N N . VAL A 1 194 ? -22.024 -1.586 23.026 1.00 98.38 194 VAL A N 1
ATOM 1452 C CA . VAL A 1 194 ? -21.793 -2.065 21.652 1.00 98.38 194 VAL A CA 1
ATOM 1453 C C . VAL A 1 194 ? -22.072 -3.563 21.549 1.00 98.38 194 VAL A C 1
ATOM 1455 O O . VAL A 1 194 ? -22.853 -3.976 20.697 1.00 98.38 194 VAL A O 1
ATOM 1458 N N . SER A 1 195 ? -21.557 -4.364 22.485 1.00 97.25 195 SER A N 1
ATOM 1459 C CA . SER A 1 195 ? -21.894 -5.791 22.599 1.00 97.25 195 SER A CA 1
ATOM 1460 C C . SER A 1 195 ? -23.400 -6.031 22.790 1.00 97.25 195 SER A C 1
ATOM 1462 O O . SER A 1 195 ? -23.937 -7.036 22.335 1.00 97.25 195 SER A O 1
ATOM 1464 N N . GLY A 1 196 ? -24.107 -5.091 23.428 1.00 97.31 196 GLY A N 1
ATOM 1465 C CA . GLY A 1 196 ? -25.565 -5.093 23.576 1.00 97.31 196 GLY A CA 1
ATOM 1466 C C . GLY A 1 196 ? -26.354 -4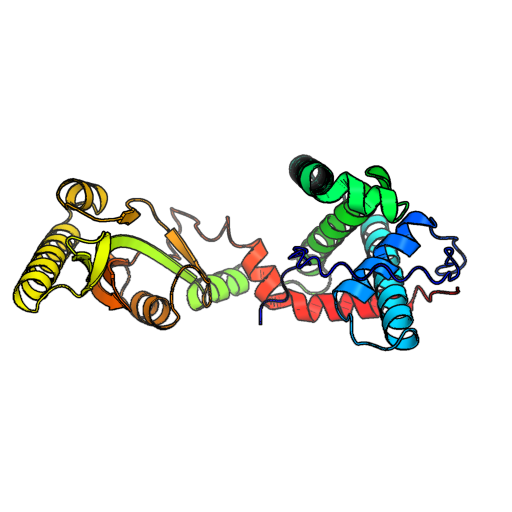.629 22.342 1.00 97.31 196 GLY A C 1
ATOM 1467 O O . GLY A 1 196 ? -27.576 -4.516 22.426 1.00 97.31 196 GLY A O 1
ATOM 1468 N N . GLY A 1 197 ? -25.690 -4.342 21.217 1.00 96.44 197 GLY A N 1
ATOM 1469 C CA . GLY A 1 197 ? -26.317 -3.968 19.945 1.00 96.44 197 GLY A CA 1
ATOM 1470 C C . GLY A 1 197 ? -26.306 -2.471 19.615 1.00 96.44 197 GLY A C 1
ATOM 1471 O O . GLY A 1 197 ? -26.896 -2.066 18.615 1.00 96.44 197 GLY A O 1
ATOM 1472 N N . SER A 1 198 ? -25.653 -1.624 20.417 1.00 97.81 198 SER A N 1
ATOM 1473 C CA . SER A 1 198 ? -25.367 -0.247 19.994 1.00 97.81 198 SER A CA 1
ATOM 1474 C C . SER A 1 198 ? -24.300 -0.227 18.896 1.00 97.81 198 SER A C 1
ATOM 1476 O O . SER A 1 198 ? -23.396 -1.052 18.889 1.00 97.81 198 SER A O 1
ATOM 1478 N N . SER A 1 199 ? -24.322 0.779 18.020 1.00 97.88 199 SER A N 1
ATOM 1479 C CA . SER A 1 199 ? -23.203 1.013 17.101 1.00 97.88 199 SER A CA 1
ATOM 1480 C C . SER A 1 199 ? -22.030 1.710 17.795 1.00 97.88 199 SER A C 1
ATOM 1482 O O . SER A 1 199 ? -22.228 2.451 18.769 1.00 97.88 199 SER A O 1
ATOM 1484 N N . VAL A 1 200 ? -20.822 1.524 17.250 1.00 97.94 200 VAL A N 1
ATOM 1485 C CA . VAL A 1 200 ? -19.617 2.269 17.651 1.00 97.94 200 VAL A CA 1
ATOM 1486 C C . VAL A 1 200 ? -19.824 3.768 17.442 1.00 97.94 200 VAL A C 1
ATOM 1488 O O . VAL A 1 200 ? -19.561 4.544 18.355 1.00 97.94 200 VAL A O 1
ATOM 1491 N N . ALA A 1 201 ? -20.409 4.176 16.310 1.00 97.75 201 ALA A N 1
ATOM 1492 C CA . ALA A 1 201 ? -20.738 5.575 16.022 1.00 97.75 201 ALA A CA 1
ATOM 1493 C C . ALA A 1 201 ? -21.591 6.233 17.123 1.00 97.75 201 ALA A C 1
ATOM 1495 O O . ALA A 1 201 ? -21.312 7.350 17.558 1.00 97.75 201 ALA A O 1
ATOM 1496 N N . ALA A 1 202 ? -22.622 5.533 17.609 1.00 97.75 202 ALA A N 1
ATOM 1497 C CA . ALA A 1 202 ? -23.515 6.061 18.635 1.00 97.75 202 ALA A CA 1
ATOM 1498 C C . ALA A 1 202 ? -22.838 6.198 20.007 1.00 97.75 202 ALA A C 1
ATOM 1500 O O . ALA A 1 202 ? -23.242 7.055 20.794 1.00 97.75 202 ALA A O 1
ATOM 1501 N N . GLN A 1 203 ? -21.846 5.358 20.318 1.00 97.75 203 GLN A N 1
ATOM 1502 C CA . GLN A 1 203 ? -21.073 5.482 21.557 1.00 97.75 203 GLN A CA 1
ATOM 1503 C C . GLN A 1 203 ? -19.965 6.530 21.427 1.00 97.75 203 GLN A C 1
ATOM 1505 O O . GLN A 1 203 ? -19.810 7.346 22.330 1.00 97.75 203 GLN A O 1
ATOM 1510 N N . ALA A 1 204 ? -19.289 6.599 20.279 1.00 95.81 204 ALA A N 1
ATOM 1511 C CA . ALA A 1 204 ? -18.299 7.631 19.983 1.00 95.81 204 ALA A CA 1
ATOM 1512 C C . ALA A 1 204 ? -18.891 9.043 20.101 1.00 95.81 204 ALA A C 1
ATOM 1514 O O . ALA A 1 204 ? -18.285 9.914 20.710 1.00 95.81 204 ALA A O 1
ATOM 1515 N N . ALA A 1 205 ? -20.123 9.252 19.623 1.00 95.88 205 ALA A N 1
ATOM 1516 C CA . ALA A 1 205 ? -20.821 10.537 19.733 1.00 95.88 205 ALA A CA 1
ATOM 1517 C C . ALA A 1 205 ? -21.110 10.991 21.181 1.00 95.88 205 ALA A C 1
ATOM 1519 O O . ALA A 1 205 ? -21.469 12.148 21.395 1.00 95.88 205 ALA A O 1
ATOM 1520 N N . LYS A 1 206 ? -20.995 10.094 22.169 1.00 92.69 206 LYS A N 1
ATOM 1521 C CA . LYS A 1 206 ? -21.166 10.397 23.601 1.00 92.69 206 LYS A CA 1
ATOM 1522 C C . LYS A 1 206 ? -19.834 10.587 24.325 1.00 92.69 206 LYS A C 1
ATOM 1524 O O . LYS A 1 206 ? -19.843 11.008 25.479 1.00 92.69 206 LYS A O 1
ATOM 1529 N N . ALA A 1 207 ? -18.722 10.220 23.693 1.00 90.06 207 ALA A N 1
ATOM 1530 C CA . ALA A 1 207 ? -17.404 10.258 24.295 1.00 90.06 207 ALA A CA 1
ATOM 1531 C C . ALA A 1 207 ? -16.730 11.603 24.009 1.00 90.06 207 ALA A C 1
ATOM 1533 O O . ALA A 1 207 ? -16.635 12.044 22.865 1.00 90.06 207 ALA A O 1
ATOM 1534 N N . GLU A 1 208 ? -16.230 12.248 25.056 1.00 87.31 208 GLU A N 1
ATOM 1535 C CA . GLU A 1 208 ? -15.428 13.463 24.927 1.00 87.31 208 GLU A CA 1
ATOM 1536 C C . GLU A 1 208 ? -13.948 13.107 24.761 1.00 87.31 208 GLU A C 1
ATOM 1538 O O . GLU A 1 208 ? -13.480 12.110 25.308 1.00 87.31 208 GLU A O 1
ATOM 1543 N N . ASN A 1 209 ? -13.207 13.939 24.023 1.00 88.31 209 ASN A N 1
ATOM 1544 C CA . ASN A 1 209 ? -11.764 13.783 23.810 1.00 88.31 209 ASN A CA 1
ATOM 1545 C C . ASN A 1 209 ? -11.362 12.393 23.270 1.00 88.31 209 ASN A C 1
ATOM 1547 O O . ASN A 1 209 ? -10.466 11.734 23.798 1.00 88.31 209 ASN A O 1
ATOM 1551 N N . THR A 1 210 ? -12.044 11.934 22.219 1.00 94.69 210 THR A N 1
ATOM 1552 C CA . THR A 1 210 ? -11.730 10.670 21.540 1.00 94.69 210 THR A CA 1
ATOM 1553 C C . THR A 1 210 ? -11.527 10.870 20.043 1.00 94.69 210 THR A C 1
ATOM 1555 O O . THR A 1 210 ? -12.056 11.808 19.443 1.00 94.69 210 THR A O 1
ATOM 1558 N N . ILE A 1 211 ? -10.767 9.963 19.435 1.00 95.12 211 ILE A N 1
ATOM 1559 C CA . ILE A 1 211 ? -10.789 9.710 17.991 1.00 95.12 211 ILE A CA 1
ATOM 1560 C C . ILE A 1 211 ? -11.617 8.445 17.783 1.00 95.12 211 ILE A C 1
ATOM 1562 O O . ILE A 1 211 ? -11.553 7.525 18.593 1.00 95.12 211 ILE A O 1
ATOM 1566 N N . SER A 1 212 ? -12.405 8.372 16.716 1.00 95.69 212 SER A N 1
ATOM 1567 C CA . SER A 1 212 ? -13.172 7.162 16.416 1.00 95.69 212 SER A CA 1
ATOM 1568 C C . SER A 1 212 ? -13.096 6.801 14.945 1.00 95.69 212 SER A C 1
ATOM 1570 O O . SER A 1 212 ? -13.059 7.676 14.081 1.00 95.69 212 SER A O 1
ATOM 1572 N N . ASN A 1 213 ? -13.116 5.496 14.695 1.00 96.94 213 ASN A N 1
ATOM 1573 C CA . ASN A 1 213 ? -13.317 4.891 13.391 1.00 96.94 213 ASN A CA 1
ATOM 1574 C C . ASN A 1 213 ? -14.644 4.121 13.457 1.00 96.94 213 ASN A C 1
ATOM 1576 O O . ASN A 1 213 ? -14.651 2.940 13.817 1.00 96.94 213 ASN A O 1
ATOM 1580 N N . PRO A 1 214 ? -15.782 4.803 13.230 1.00 94.38 214 PRO A N 1
ATOM 1581 C CA . PRO A 1 214 ? -17.097 4.172 13.289 1.00 94.38 214 PRO A CA 1
ATOM 1582 C C . PRO A 1 214 ? -17.382 3.281 12.076 1.00 94.38 214 PRO A C 1
ATOM 1584 O O . PRO A 1 214 ? -18.256 2.427 12.155 1.00 94.38 214 PRO A O 1
ATOM 1587 N N . GLU A 1 215 ? -16.657 3.496 10.979 1.00 95.25 215 GLU A N 1
ATOM 1588 C CA . GLU A 1 215 ? -16.646 2.629 9.807 1.00 95.25 215 GLU A CA 1
ATOM 1589 C C . GLU A 1 215 ? -15.495 1.629 9.910 1.00 95.25 215 GLU A C 1
ATOM 1591 O O . GLU A 1 215 ? -14.524 1.834 10.645 1.00 95.25 215 GLU A O 1
ATOM 1596 N N . THR A 1 216 ? -15.597 0.549 9.147 1.00 95.94 216 THR A N 1
ATOM 1597 C CA . THR A 1 216 ? -14.596 -0.512 9.139 1.00 95.94 216 THR A CA 1
ATOM 1598 C C . THR A 1 216 ? -13.247 -0.030 8.651 1.00 95.94 216 THR A C 1
ATOM 1600 O O . THR A 1 216 ? -13.106 0.456 7.530 1.00 95.94 216 THR A O 1
ATOM 1603 N N . VAL A 1 217 ? -12.239 -0.280 9.473 1.00 96.75 217 VAL A N 1
ATOM 1604 C CA . VAL A 1 217 ? -10.832 -0.158 9.118 1.00 96.75 217 VAL A CA 1
ATOM 1605 C C . VAL A 1 217 ? -10.283 -1.556 8.897 1.00 96.75 217 VAL A C 1
ATOM 1607 O O . VAL A 1 217 ? -10.473 -2.434 9.738 1.00 96.75 217 VAL A O 1
ATOM 1610 N N . VAL A 1 218 ? -9.589 -1.756 7.779 1.00 97.44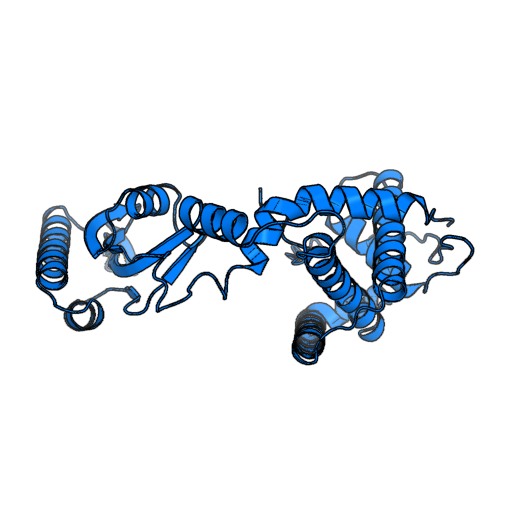 218 VAL A N 1
ATOM 1611 C CA . VAL A 1 218 ? -8.833 -2.977 7.495 1.00 97.44 218 VAL A CA 1
ATOM 1612 C C . VAL A 1 218 ? -7.349 -2.644 7.587 1.00 97.44 218 VAL A C 1
ATOM 1614 O O . VAL A 1 218 ? -6.876 -1.704 6.955 1.00 97.44 218 VAL A O 1
ATOM 1617 N N . VAL A 1 219 ? -6.618 -3.391 8.410 1.00 96.56 219 VAL A N 1
ATOM 1618 C CA . VAL A 1 219 ? -5.209 -3.135 8.724 1.00 96.56 219 VAL A CA 1
ATOM 1619 C C . VAL A 1 219 ? -4.401 -4.395 8.478 1.00 96.56 219 VAL A C 1
ATOM 1621 O O . VAL A 1 219 ? -4.768 -5.469 8.954 1.00 96.56 219 VAL A O 1
ATOM 1624 N N . ALA A 1 220 ? -3.287 -4.256 7.762 1.00 96.38 220 ALA A N 1
ATOM 1625 C CA . ALA A 1 220 ? -2.316 -5.323 7.562 1.00 96.38 220 ALA A CA 1
ATOM 1626 C C . ALA A 1 220 ? -1.390 -5.474 8.779 1.00 96.38 220 ALA A C 1
ATOM 1628 O O . ALA A 1 220 ? -1.079 -4.514 9.487 1.00 96.38 220 ALA A O 1
ATOM 1629 N N . ARG A 1 221 ? -0.861 -6.676 8.989 1.00 95.50 221 ARG A N 1
ATOM 1630 C CA . ARG A 1 221 ? 0.195 -6.927 9.973 1.00 95.50 221 ARG A CA 1
ATOM 1631 C C . ARG A 1 221 ? 1.418 -6.053 9.663 1.00 95.50 221 ARG A C 1
ATOM 1633 O O . ARG A 1 221 ? 1.909 -6.035 8.535 1.00 95.50 221 ARG A O 1
ATOM 1640 N N . GLY A 1 222 ? 1.933 -5.346 10.670 1.00 94.06 222 GLY A N 1
ATOM 1641 C CA . GLY A 1 222 ? 3.062 -4.422 10.509 1.00 94.06 222 GLY A CA 1
ATOM 1642 C C . GLY A 1 222 ? 2.717 -3.131 9.751 1.00 94.06 222 GLY A C 1
ATOM 1643 O O . GLY A 1 222 ? 3.598 -2.506 9.146 1.00 94.06 222 GLY A O 1
ATOM 1644 N N . ASP A 1 223 ? 1.440 -2.748 9.698 1.00 94.44 223 ASP A N 1
ATOM 1645 C CA . ASP A 1 223 ? 1.039 -1.390 9.331 1.00 94.44 223 ASP A CA 1
ATOM 1646 C C . ASP A 1 223 ? 1.590 -0.378 10.353 1.00 94.44 223 ASP A C 1
ATOM 1648 O O . ASP A 1 223 ? 1.415 -0.586 11.549 1.00 94.44 223 ASP A O 1
ATOM 1652 N N . PRO A 1 224 ? 2.268 0.702 9.927 1.00 93.62 224 PRO A N 1
ATOM 1653 C CA . PRO A 1 224 ? 2.885 1.651 10.854 1.00 93.62 224 PRO A CA 1
ATOM 1654 C C . PRO A 1 224 ? 1.882 2.496 11.654 1.00 93.62 224 PRO A C 1
ATOM 1656 O O . PRO A 1 224 ? 2.290 3.136 12.623 1.00 93.62 224 PRO A O 1
ATOM 1659 N N . ALA A 1 225 ? 0.603 2.542 11.268 1.00 92.38 225 ALA A N 1
ATOM 1660 C CA . ALA A 1 225 ? -0.420 3.286 12.000 1.00 92.38 225 ALA A CA 1
ATOM 1661 C C . ALA A 1 225 ? -0.802 2.623 13.334 1.00 92.38 225 ALA A C 1
ATOM 1663 O O . ALA A 1 225 ? -1.362 3.291 14.203 1.00 92.38 225 ALA A O 1
ATOM 1664 N N . TYR A 1 226 ? -0.493 1.334 13.510 1.00 94.44 226 TYR A N 1
ATOM 1665 C CA . TYR A 1 226 ? -0.812 0.564 14.709 1.00 94.44 226 TYR A CA 1
ATOM 1666 C C . TYR A 1 226 ? 0.407 -0.233 15.181 1.00 94.44 226 TYR A C 1
ATOM 1668 O O . TYR A 1 226 ? 1.232 -0.667 14.384 1.00 94.44 226 TYR A O 1
ATOM 1676 N N . SER A 1 227 ? 0.539 -0.448 16.491 1.00 96.00 227 SER A N 1
ATOM 1677 C CA . SER A 1 227 ? 1.634 -1.270 17.010 1.00 96.00 227 SER A CA 1
ATOM 1678 C C . SER A 1 227 ? 1.407 -2.762 16.724 1.00 96.00 227 SER A C 1
ATOM 1680 O O . SER A 1 227 ? 0.274 -3.223 16.542 1.00 96.00 227 SER A O 1
ATOM 1682 N N . ASP A 1 228 ? 2.481 -3.553 16.781 1.00 96.62 228 ASP A N 1
ATOM 1683 C CA . ASP A 1 228 ? 2.380 -5.016 16.729 1.00 96.62 228 ASP A CA 1
ATOM 1684 C C . ASP A 1 228 ? 1.528 -5.576 17.882 1.00 96.62 228 ASP A C 1
ATOM 1686 O O . ASP A 1 228 ? 0.834 -6.579 17.707 1.00 96.62 228 ASP A O 1
ATOM 1690 N N . ALA A 1 229 ? 1.550 -4.922 19.052 1.00 96.69 229 ALA A N 1
ATOM 1691 C CA . ALA A 1 229 ? 0.761 -5.322 20.213 1.00 96.69 229 ALA A CA 1
ATOM 1692 C C . ALA A 1 229 ? -0.738 -5.086 19.981 1.00 96.69 229 ALA A C 1
ATOM 1694 O O . ALA A 1 229 ? -1.540 -5.983 20.250 1.00 96.69 229 ALA A O 1
ATOM 1695 N N . PHE A 1 230 ? -1.109 -3.934 19.411 1.00 97.94 230 PHE A N 1
ATOM 1696 C CA . PHE A 1 230 ? -2.481 -3.657 18.990 1.00 97.94 230 PHE A CA 1
ATOM 1697 C C . PHE A 1 230 ? -2.957 -4.704 17.981 1.00 97.94 230 PHE A C 1
ATOM 1699 O O . PHE A 1 230 ? -3.991 -5.338 18.196 1.00 97.94 230 PHE A O 1
ATOM 1706 N N . PHE A 1 231 ? -2.187 -4.936 16.910 1.00 98.19 231 PHE A N 1
ATOM 1707 C CA . PHE A 1 231 ? -2.567 -5.904 15.881 1.00 98.19 231 PHE A CA 1
ATOM 1708 C C . PHE A 1 231 ? -2.753 -7.302 16.480 1.00 98.19 231 PHE A C 1
ATOM 1710 O O . PHE A 1 231 ? -3.766 -7.950 16.224 1.00 98.19 231 PHE A O 1
ATOM 1717 N N . ALA A 1 232 ? -1.799 -7.770 17.292 1.00 98.00 232 ALA A N 1
ATOM 1718 C CA . ALA A 1 232 ? -1.865 -9.088 17.917 1.00 98.00 232 ALA A CA 1
ATOM 1719 C C . ALA A 1 232 ? -3.093 -9.239 18.827 1.00 98.00 232 ALA A C 1
ATOM 1721 O O . ALA A 1 232 ? -3.735 -10.290 18.799 1.00 98.00 232 ALA A O 1
ATOM 1722 N N . HIS A 1 233 ? -3.442 -8.193 19.585 1.00 98.38 233 HIS A N 1
ATOM 1723 C CA . HIS A 1 233 ? -4.637 -8.187 20.428 1.00 98.38 233 HIS A CA 1
ATOM 1724 C C . HIS A 1 233 ? -5.908 -8.313 19.588 1.00 98.38 233 HIS A C 1
ATOM 1726 O O . HIS A 1 233 ? -6.693 -9.231 19.809 1.00 98.38 233 HIS A O 1
ATOM 1732 N N . VAL A 1 234 ? -6.085 -7.452 18.579 1.00 98.38 234 VAL A N 1
ATOM 1733 C CA . VAL A 1 234 ? -7.278 -7.468 17.711 1.00 98.38 234 VAL A CA 1
ATOM 1734 C C . VAL A 1 234 ? -7.379 -8.770 16.917 1.00 98.38 234 VAL A C 1
ATOM 1736 O O . VAL A 1 234 ? -8.466 -9.323 16.768 1.00 98.38 234 VAL A O 1
ATOM 1739 N N . PHE A 1 235 ? -6.258 -9.305 16.437 1.00 98.06 235 PHE A N 1
ATOM 1740 C CA . PHE A 1 235 ? -6.227 -10.562 15.691 1.00 98.06 235 PHE A CA 1
ATOM 1741 C C . PHE A 1 235 ? -6.677 -11.763 16.536 1.00 98.06 235 PHE A C 1
ATOM 1743 O O . PHE A 1 235 ? -7.307 -12.675 16.008 1.00 98.06 235 PHE A O 1
ATOM 1750 N N . ALA A 1 236 ? -6.386 -11.759 17.840 1.00 97.81 236 ALA A N 1
ATOM 1751 C CA . ALA A 1 236 ? -6.780 -12.823 18.763 1.00 97.81 236 ALA A CA 1
ATOM 1752 C C . ALA A 1 236 ? -8.251 -12.743 19.218 1.00 97.81 236 ALA A C 1
ATOM 1754 O O . ALA A 1 236 ? -8.753 -13.701 19.809 1.00 97.81 236 ALA A O 1
ATOM 1755 N N . MET A 1 237 ? -8.936 -11.620 18.975 1.00 98.12 237 MET A N 1
ATOM 1756 C CA . MET A 1 237 ? -10.347 -11.454 19.324 1.00 98.12 237 MET A CA 1
ATOM 1757 C C . MET A 1 237 ? -11.250 -12.331 18.454 1.00 98.12 237 MET A C 1
ATOM 1759 O O . MET A 1 237 ? -11.027 -12.497 17.254 1.00 98.12 237 MET A O 1
ATOM 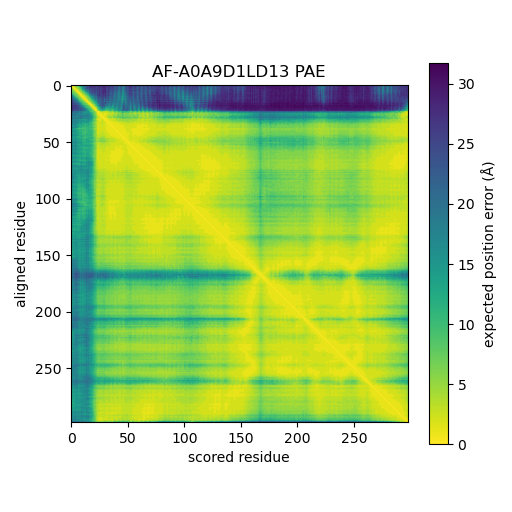1763 N N . GLU A 1 238 ? -12.337 -12.822 19.047 1.00 96.88 238 GLU A N 1
ATOM 1764 C CA . GLU A 1 238 ? -13.416 -13.455 18.295 1.00 96.88 238 GLU A CA 1
ATOM 1765 C C . GLU A 1 238 ? -14.165 -12.401 17.462 1.00 96.88 238 GLU A C 1
ATOM 1767 O O . GLU A 1 238 ? -14.414 -11.278 17.917 1.00 96.88 238 GLU A O 1
ATOM 1772 N N . ASN A 1 239 ? -14.534 -12.755 16.230 1.00 96.06 239 ASN A N 1
ATOM 1773 C CA . ASN A 1 239 ? -15.307 -11.869 15.362 1.00 96.06 239 ASN A CA 1
ATOM 1774 C C . ASN A 1 239 ? -16.649 -11.491 16.007 1.00 96.06 239 ASN A C 1
ATOM 1776 O O . ASN A 1 239 ? -17.347 -12.334 16.561 1.00 96.06 239 ASN A O 1
ATOM 1780 N N . GLY A 1 240 ? -17.030 -10.219 15.894 1.00 96.50 240 GLY A N 1
ATOM 1781 C CA . GLY A 1 240 ? -18.259 -9.669 16.467 1.00 96.50 240 GLY A CA 1
ATOM 1782 C C . GLY A 1 240 ? -18.165 -9.303 17.950 1.00 96.50 240 GLY A C 1
ATOM 1783 O O . GLY A 1 240 ? -19.152 -8.833 18.511 1.00 96.50 240 GLY A O 1
ATOM 1784 N N . THR A 1 241 ? -17.007 -9.489 18.591 1.00 98.19 241 THR A N 1
ATOM 1785 C CA . THR A 1 241 ? -16.815 -9.155 20.010 1.00 98.19 241 THR A CA 1
ATOM 1786 C C . THR A 1 241 ? -16.120 -7.813 20.198 1.00 98.19 241 THR A C 1
ATOM 1788 O O . THR A 1 241 ? -15.388 -7.333 19.326 1.00 98.19 241 THR A O 1
ATOM 1791 N N . THR A 1 242 ? -16.345 -7.201 21.362 1.00 98.62 242 THR A N 1
ATOM 1792 C CA . THR A 1 242 ? -15.654 -5.976 21.766 1.00 98.62 242 THR A CA 1
ATOM 1793 C C . THR A 1 242 ? -14.572 -6.249 22.797 1.00 98.62 242 THR A C 1
ATOM 1795 O O . THR A 1 242 ? -14.761 -7.089 23.674 1.00 98.62 242 THR A O 1
ATOM 1798 N N . SER A 1 243 ? -13.493 -5.473 22.767 1.00 98.44 243 SER A N 1
ATOM 1799 C CA . SER A 1 243 ? -12.480 -5.455 23.823 1.00 98.44 243 SER A CA 1
ATOM 1800 C C . SER A 1 243 ? -12.086 -4.024 24.149 1.00 98.44 243 SER A C 1
ATOM 1802 O O . SER A 1 243 ? -11.971 -3.195 23.245 1.00 98.44 243 SER A O 1
ATOM 1804 N N . VAL A 1 244 ? -11.808 -3.773 25.428 1.00 98.56 244 VAL A N 1
ATOM 1805 C CA . VAL A 1 244 ? -11.109 -2.571 25.884 1.00 98.56 244 VAL A CA 1
ATOM 1806 C C . VAL A 1 244 ? -9.696 -2.945 26.301 1.00 98.56 244 VAL A C 1
ATOM 1808 O O . VAL A 1 244 ? -9.497 -3.936 27.000 1.00 98.56 244 VAL A O 1
ATOM 1811 N N . PHE A 1 245 ? -8.701 -2.196 25.840 1.00 98.38 245 PHE A N 1
ATOM 1812 C CA . PHE A 1 245 ? -7.304 -2.414 26.212 1.00 98.38 245 PHE A CA 1
ATOM 1813 C C . PHE A 1 245 ? -6.483 -1.143 26.020 1.00 98.38 245 PHE A C 1
ATOM 1815 O O . PHE A 1 245 ? -6.909 -0.204 25.351 1.00 98.38 245 PHE A O 1
ATOM 1822 N N . THR A 1 246 ? -5.302 -1.101 26.630 1.00 97.56 246 THR A N 1
ATOM 1823 C CA . THR A 1 246 ? -4.369 0.019 26.490 1.00 97.56 246 THR A CA 1
ATOM 1824 C C . THR A 1 246 ? -3.172 -0.382 25.652 1.00 97.56 246 THR A C 1
ATOM 1826 O O . THR A 1 246 ? -2.648 -1.480 25.832 1.00 97.56 246 THR A O 1
ATOM 1829 N N . ASP A 1 247 ? -2.699 0.531 24.816 1.00 96.44 247 ASP A N 1
ATOM 1830 C CA . ASP A 1 247 ? -1.449 0.392 24.076 1.00 96.44 247 ASP A CA 1
ATOM 1831 C C . ASP A 1 247 ? -0.785 1.771 23.965 1.00 96.44 247 ASP A C 1
ATOM 1833 O O . ASP A 1 247 ? -1.398 2.728 23.491 1.00 96.44 247 ASP A O 1
ATOM 1837 N N . GLY A 1 248 ? 0.438 1.893 24.486 1.00 93.75 248 GLY A N 1
ATOM 1838 C CA . GLY A 1 248 ? 1.098 3.183 24.695 1.00 93.75 248 GLY A CA 1
ATOM 1839 C C . GLY A 1 248 ? 0.261 4.150 25.545 1.00 93.75 248 GLY A C 1
ATOM 1840 O O . GLY A 1 248 ? -0.268 3.780 26.595 1.00 93.75 248 GLY A O 1
ATOM 1841 N N . ASP A 1 249 ? 0.124 5.383 25.060 1.00 94.56 249 ASP A N 1
ATOM 1842 C CA . ASP A 1 249 ? -0.633 6.466 25.704 1.00 94.56 249 ASP A CA 1
ATOM 1843 C C . ASP A 1 249 ? -2.131 6.444 25.360 1.00 94.56 249 ASP A C 1
ATOM 1845 O O . ASP A 1 249 ? -2.828 7.451 25.506 1.00 94.56 249 ASP A O 1
ATOM 1849 N N . TYR A 1 250 ? -2.650 5.308 24.896 1.00 96.56 250 TYR A N 1
ATOM 1850 C CA . TYR A 1 250 ? -4.016 5.193 24.402 1.00 96.56 250 TYR A CA 1
ATOM 1851 C C . TYR A 1 250 ? -4.792 4.094 25.116 1.00 96.56 250 TYR A C 1
ATOM 1853 O O . TYR A 1 250 ? -4.253 3.054 25.502 1.00 96.56 250 TYR A O 1
ATOM 1861 N N . VAL A 1 251 ? -6.096 4.319 25.240 1.00 97.81 251 VAL A N 1
ATOM 1862 C CA . VAL A 1 251 ? -7.087 3.279 25.510 1.00 97.81 251 VAL A CA 1
ATOM 1863 C C . VAL A 1 251 ? -7.926 3.087 24.256 1.00 97.81 251 VAL A C 1
ATOM 1865 O O . VAL A 1 251 ? -8.411 4.048 23.664 1.00 97.81 251 VAL A O 1
ATOM 1868 N N . PHE A 1 252 ? -8.111 1.840 23.858 1.00 98.25 252 PHE A N 1
ATOM 1869 C CA . PHE A 1 252 ? -8.930 1.461 22.724 1.00 98.25 252 PHE A CA 1
ATOM 1870 C C . PHE A 1 252 ? -10.161 0.720 23.215 1.00 98.25 252 PHE A C 1
ATOM 1872 O O . PHE A 1 252 ? -10.054 -0.168 24.054 1.00 98.25 252 PHE A O 1
ATOM 1879 N N . LEU A 1 253 ? -11.314 1.054 22.648 1.00 98.44 253 LEU A N 1
ATOM 1880 C CA . LEU A 1 253 ? -12.432 0.138 22.478 1.00 98.44 253 LEU A CA 1
ATOM 1881 C C . LEU A 1 253 ? -12.374 -0.323 21.030 1.00 98.44 253 LEU A C 1
ATOM 1883 O O . LEU A 1 253 ? -12.437 0.503 20.120 1.00 98.44 253 LEU A O 1
ATOM 1887 N N . VAL A 1 254 ? -12.287 -1.629 20.817 1.00 98.69 254 VAL A N 1
ATOM 1888 C CA . VAL A 1 254 ? -12.320 -2.236 19.484 1.00 98.69 254 VAL A CA 1
ATOM 1889 C C . VAL A 1 254 ? -13.527 -3.153 19.378 1.00 98.69 254 VAL A C 1
ATOM 1891 O O . VAL A 1 254 ? -13.758 -3.948 20.284 1.00 98.69 254 VAL A O 1
ATOM 1894 N N . LEU A 1 255 ? -14.267 -3.063 18.273 1.00 98.69 255 LEU A N 1
ATOM 1895 C CA . LEU A 1 255 ? -15.205 -4.087 17.812 1.00 98.69 255 LEU A CA 1
ATOM 1896 C C . LEU A 1 255 ? -14.528 -4.865 16.681 1.00 98.69 255 LEU A C 1
ATOM 1898 O O . LEU A 1 255 ? -14.296 -4.308 15.605 1.00 98.69 255 LEU A O 1
ATOM 1902 N N . ARG A 1 256 ? -14.203 -6.139 16.919 1.00 98.19 256 ARG A N 1
ATOM 1903 C CA . ARG A 1 256 ? -13.608 -7.004 15.896 1.00 98.19 256 ARG A CA 1
ATOM 1904 C C . ARG A 1 256 ? -14.662 -7.344 14.856 1.00 98.19 256 ARG A C 1
ATOM 1906 O O . ARG A 1 256 ? -15.709 -7.887 15.192 1.00 98.19 256 ARG A O 1
ATOM 1913 N N . GLU A 1 257 ? -14.366 -7.101 13.589 1.00 97.44 257 GLU A N 1
ATOM 1914 C CA . GLU A 1 257 ? -15.252 -7.476 12.495 1.00 97.44 257 GLU A CA 1
ATOM 1915 C C . GLU A 1 257 ? -14.740 -8.700 11.735 1.00 97.44 257 GLU A C 1
ATOM 1917 O O . GLU A 1 257 ? -13.533 -8.958 11.643 1.00 97.44 257 GLU A O 1
ATOM 1922 N N . ASN A 1 258 ? -15.687 -9.449 11.165 1.00 95.31 258 ASN A N 1
ATOM 1923 C CA . ASN A 1 258 ? -15.378 -10.602 10.338 1.00 95.31 258 ASN A CA 1
ATOM 1924 C C . ASN A 1 258 ? -14.810 -10.150 8.990 1.00 95.31 258 ASN A C 1
ATOM 1926 O O . ASN A 1 258 ? -15.536 -9.705 8.106 1.00 95.31 258 ASN A O 1
ATOM 1930 N N . ILE A 1 259 ? -13.499 -10.305 8.835 1.00 94.00 259 ILE A N 1
ATOM 1931 C CA . ILE A 1 259 ? -12.790 -9.941 7.608 1.00 94.00 259 ILE A CA 1
ATOM 1932 C C . ILE A 1 259 ? -13.118 -10.869 6.424 1.00 94.00 259 ILE A C 1
ATOM 1934 O O . ILE A 1 259 ? -12.950 -10.490 5.269 1.00 94.00 259 ILE A O 1
ATOM 1938 N N . ALA A 1 260 ? -13.623 -12.071 6.712 1.00 90.00 260 ALA A N 1
ATOM 1939 C CA . ALA A 1 260 ? -14.030 -13.067 5.726 1.00 90.00 260 ALA A CA 1
ATOM 1940 C C . ALA A 1 260 ? -15.546 -13.038 5.447 1.00 90.00 260 ALA A C 1
ATOM 1942 O O . ALA A 1 260 ? -16.098 -14.024 4.962 1.00 90.00 260 ALA A O 1
ATOM 1943 N N . ASP A 1 261 ? -16.234 -11.945 5.795 1.00 89.94 261 ASP A N 1
ATOM 1944 C CA . ASP A 1 261 ? -17.662 -11.780 5.525 1.00 89.94 261 ASP A CA 1
ATOM 1945 C C . ASP A 1 261 ? -17.938 -11.752 4.004 1.00 89.94 261 ASP A C 1
ATOM 1947 O O . ASP A 1 261 ? -17.490 -10.823 3.317 1.00 89.94 261 ASP A O 1
ATOM 1951 N N . PRO A 1 262 ? -18.672 -12.745 3.457 1.00 83.81 262 PRO A N 1
ATOM 1952 C CA . PRO A 1 262 ? -18.930 -12.837 2.025 1.00 83.81 262 PRO A CA 1
ATOM 1953 C C . PRO A 1 262 ? -19.852 -11.730 1.498 1.00 83.81 262 PRO A C 1
ATOM 1955 O O . PRO A 1 262 ? -19.869 -11.503 0.291 1.00 83.81 262 PRO A O 1
ATOM 1958 N N . GLU A 1 263 ? -20.611 -11.040 2.355 1.00 88.50 263 GLU A N 1
ATOM 1959 C CA . GLU A 1 263 ? -21.511 -9.959 1.925 1.00 88.50 263 GLU A CA 1
ATOM 1960 C C . GLU A 1 263 ? -20.781 -8.626 1.716 1.00 88.50 263 GLU A C 1
ATOM 1962 O O . GLU A 1 263 ? -21.305 -7.729 1.055 1.00 88.50 263 GLU A O 1
ATOM 1967 N N . ARG A 1 264 ? -19.570 -8.490 2.270 1.00 89.12 264 ARG A N 1
ATOM 1968 C CA . ARG A 1 264 ? -18.818 -7.227 2.301 1.00 89.12 264 ARG A CA 1
ATOM 1969 C C . ARG A 1 264 ? -17.622 -7.191 1.355 1.00 89.12 264 ARG A C 1
ATOM 1971 O O . ARG A 1 264 ? -17.162 -6.105 1.032 1.00 89.12 264 ARG A O 1
ATOM 1978 N N . ASP A 1 265 ? -17.112 -8.362 0.974 1.00 89.50 265 ASP A N 1
ATOM 1979 C CA . ASP A 1 265 ? -15.922 -8.582 0.136 1.00 89.50 265 ASP A CA 1
ATOM 1980 C C . ASP A 1 265 ? -14.768 -7.595 0.389 1.00 89.50 265 ASP A C 1
ATOM 1982 O O . ASP A 1 265 ? -14.169 -7.056 -0.538 1.00 89.50 265 ASP A O 1
ATOM 1986 N N . LEU A 1 266 ? -14.411 -7.402 1.666 1.00 94.12 266 LEU A N 1
ATOM 1987 C CA . LEU A 1 266 ? -13.281 -6.553 2.081 1.00 94.12 266 LEU A CA 1
ATOM 1988 C C . LEU A 1 266 ? -11.954 -6.966 1.430 1.00 94.12 266 LEU A C 1
ATOM 1990 O O . LEU A 1 266 ? -11.020 -6.181 1.345 1.00 94.12 266 LEU A O 1
ATOM 1994 N N . PHE A 1 267 ? -11.868 -8.212 0.974 1.00 95.25 267 PHE A N 1
ATOM 1995 C CA . PHE A 1 267 ? -10.721 -8.737 0.255 1.00 95.25 267 PHE A CA 1
ATOM 1996 C C . PHE A 1 267 ? -10.495 -8.058 -1.102 1.00 95.25 267 PHE A C 1
ATOM 1998 O O . PHE A 1 267 ? -9.343 -7.933 -1.508 1.00 95.25 267 PHE A O 1
ATOM 2005 N N . ALA A 1 268 ? -11.544 -7.618 -1.806 1.00 93.12 268 ALA A N 1
ATOM 2006 C CA . ALA A 1 268 ? -11.419 -7.089 -3.166 1.00 93.12 268 ALA A CA 1
ATOM 2007 C C . ALA A 1 268 ? -10.442 -5.904 -3.247 1.00 93.12 268 ALA A C 1
ATOM 2009 O O . ALA A 1 268 ? -9.584 -5.878 -4.130 1.00 93.12 268 ALA A O 1
ATOM 2010 N N . ASP A 1 269 ? -10.518 -4.992 -2.276 1.00 91.44 269 ASP A N 1
ATOM 2011 C CA . ASP A 1 269 ? -9.666 -3.801 -2.203 1.00 91.44 269 ASP A CA 1
ATOM 2012 C C . ASP A 1 269 ? -8.211 -4.124 -1.812 1.00 91.44 269 ASP A C 1
ATOM 2014 O O . ASP A 1 269 ? -7.312 -3.330 -2.075 1.00 91.44 269 ASP A O 1
ATOM 2018 N N . HIS A 1 270 ? -7.959 -5.304 -1.233 1.00 95.19 270 HIS A N 1
ATOM 2019 C CA . HIS A 1 270 ? -6.640 -5.739 -0.751 1.00 95.19 270 HIS A CA 1
ATOM 2020 C C . HIS A 1 270 ? -6.055 -6.922 -1.527 1.00 95.19 270 HIS A C 1
ATOM 2022 O O . HIS A 1 270 ? -4.969 -7.409 -1.201 1.00 95.19 270 HIS A O 1
ATOM 2028 N N . ARG A 1 271 ? -6.754 -7.418 -2.552 1.00 95.25 271 ARG A N 1
ATOM 2029 C CA . ARG A 1 271 ? -6.343 -8.603 -3.311 1.00 95.25 271 ARG A CA 1
ATOM 2030 C C . ARG A 1 271 ? -4.964 -8.417 -3.944 1.00 95.25 271 ARG A C 1
ATOM 2032 O O . ARG A 1 271 ? -4.135 -9.324 -3.864 1.00 95.25 271 ARG A O 1
ATOM 2039 N N . THR A 1 272 ? -4.732 -7.268 -4.580 1.00 94.06 272 THR A N 1
ATOM 2040 C CA . THR A 1 272 ? -3.442 -6.951 -5.210 1.00 94.06 272 THR A CA 1
ATOM 2041 C C . THR A 1 272 ? -2.336 -6.881 -4.161 1.00 94.06 272 THR A C 1
ATOM 2043 O O . THR A 1 272 ? -1.344 -7.584 -4.315 1.00 94.06 272 THR A O 1
ATOM 2046 N N . ASP A 1 273 ? -2.549 -6.174 -3.046 1.00 94.56 273 ASP A N 1
ATOM 2047 C CA . ASP A 1 273 ? -1.585 -6.095 -1.936 1.00 94.56 273 ASP A CA 1
ATOM 2048 C C . ASP A 1 273 ? -1.222 -7.480 -1.376 1.00 94.56 273 ASP A C 1
ATOM 2050 O O . ASP A 1 273 ? -0.057 -7.761 -1.074 1.00 94.56 273 ASP A O 1
ATOM 2054 N N . CYS A 1 274 ? -2.214 -8.371 -1.252 1.00 96.75 274 CYS A N 1
ATOM 2055 C CA . CYS A 1 274 ? -2.001 -9.750 -0.814 1.00 96.75 274 CYS A CA 1
ATOM 2056 C C . CYS A 1 274 ? -1.096 -10.502 -1.792 1.00 96.75 274 CYS A C 1
ATOM 2058 O O . CYS A 1 274 ? -0.150 -11.167 -1.367 1.00 96.75 274 CYS A O 1
ATOM 2060 N N . LEU A 1 275 ? -1.359 -10.391 -3.097 1.00 97.25 275 LEU A N 1
ATOM 2061 C CA . LEU A 1 275 ? -0.545 -11.044 -4.118 1.00 97.25 275 LEU A CA 1
ATOM 2062 C C . LEU A 1 275 ? 0.873 -10.461 -4.159 1.00 97.25 275 LEU A C 1
ATOM 2064 O O . LEU A 1 275 ? 1.838 -11.222 -4.169 1.00 97.25 275 LEU A O 1
ATOM 2068 N N . GLU A 1 276 ? 1.016 -9.138 -4.127 1.00 94.69 276 GLU A N 1
ATOM 2069 C CA . GLU A 1 276 ? 2.317 -8.467 -4.097 1.00 94.69 276 GLU A CA 1
ATOM 2070 C C . GLU A 1 276 ? 3.137 -8.870 -2.874 1.00 94.69 276 GLU A C 1
ATOM 2072 O O . GLU A 1 276 ? 4.326 -9.162 -2.991 1.00 94.69 276 GLU A O 1
ATOM 2077 N N . THR A 1 277 ? 2.515 -8.956 -1.700 1.00 94.19 277 THR A N 1
ATOM 2078 C CA . THR A 1 277 ? 3.232 -9.352 -0.483 1.00 94.19 277 THR A CA 1
ATOM 2079 C C . THR A 1 277 ? 3.609 -10.833 -0.511 1.00 94.19 277 THR A C 1
ATOM 2081 O O . THR A 1 277 ? 4.715 -11.197 -0.112 1.00 94.19 277 THR A O 1
ATOM 2084 N N . LEU A 1 278 ? 2.720 -11.697 -1.008 1.00 95.31 278 LEU A N 1
ATOM 2085 C CA . LEU A 1 278 ? 2.946 -13.141 -1.059 1.00 95.31 278 LEU A CA 1
ATOM 2086 C C . LEU A 1 278 ? 3.957 -13.548 -2.141 1.00 95.31 278 LEU A C 1
ATOM 2088 O O . LEU A 1 278 ? 4.701 -14.514 -1.959 1.00 95.31 278 LEU A O 1
ATOM 2092 N N . LYS A 1 279 ? 3.966 -12.849 -3.280 1.00 97.00 279 LYS A N 1
ATOM 2093 C CA . LYS A 1 279 ? 4.686 -13.260 -4.494 1.00 97.00 279 LYS A CA 1
ATOM 2094 C C . LYS A 1 279 ? 5.649 -12.226 -5.062 1.00 97.00 279 LYS A C 1
ATOM 2096 O O . LYS A 1 279 ? 6.410 -12.573 -5.960 1.00 97.00 279 LYS A O 1
ATOM 2101 N N . GLY A 1 280 ? 5.683 -11.000 -4.548 1.00 95.12 280 GLY A N 1
ATOM 2102 C CA . GLY A 1 280 ? 6.528 -9.927 -5.078 1.00 95.12 280 GLY A CA 1
ATOM 2103 C C . GLY A 1 280 ? 8.018 -10.269 -5.077 1.00 95.12 280 GLY A C 1
ATOM 2104 O O . GLY A 1 280 ? 8.695 -10.042 -6.073 1.00 95.12 280 GLY A O 1
ATOM 2105 N N . GLU A 1 281 ? 8.537 -10.895 -4.016 1.00 95.94 281 GLU A N 1
ATOM 2106 C CA . GLU A 1 281 ? 9.946 -11.320 -3.977 1.00 95.94 281 GLU A CA 1
ATOM 2107 C C . GLU A 1 281 ? 10.255 -12.404 -5.022 1.00 95.94 281 GLU A C 1
ATOM 2109 O O . GLU A 1 281 ? 11.240 -12.297 -5.753 1.00 95.94 281 GLU A O 1
ATOM 2114 N N . ALA A 1 282 ? 9.383 -13.410 -5.146 1.00 97.38 282 ALA A N 1
ATOM 2115 C CA . ALA A 1 282 ? 9.519 -14.451 -6.162 1.00 97.38 282 ALA A CA 1
ATOM 2116 C C . ALA A 1 282 ? 9.423 -13.863 -7.580 1.00 97.38 282 ALA A C 1
ATOM 2118 O O . ALA A 1 282 ? 10.211 -14.209 -8.458 1.00 97.38 282 ALA A O 1
ATOM 2119 N N . PHE A 1 283 ? 8.512 -12.912 -7.789 1.00 97.94 283 PHE A N 1
ATOM 2120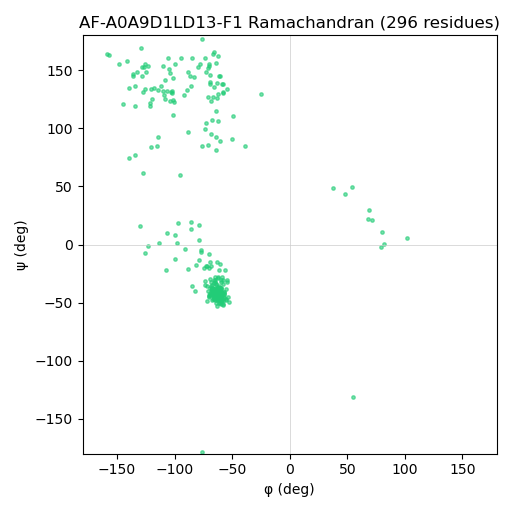 C CA . PHE A 1 283 ? 8.357 -12.227 -9.065 1.00 97.94 283 PHE A CA 1
ATOM 2121 C C . PHE A 1 283 ? 9.568 -11.364 -9.420 1.00 97.94 283 PHE A C 1
ATOM 2123 O O . PHE A 1 283 ? 10.006 -11.364 -10.566 1.00 97.94 283 PHE A O 1
ATOM 2130 N N . ASN A 1 284 ? 10.178 -10.690 -8.446 1.00 95.75 284 ASN A N 1
ATOM 2131 C CA . ASN A 1 284 ? 11.412 -9.942 -8.677 1.00 95.75 284 ASN A CA 1
ATOM 2132 C C . ASN A 1 284 ? 12.538 -10.860 -9.181 1.00 95.75 284 ASN A C 1
ATOM 2134 O O . ASN A 1 284 ? 13.285 -10.474 -10.076 1.00 95.75 284 ASN A O 1
ATOM 2138 N N . ALA A 1 285 ? 12.634 -12.099 -8.687 1.00 97.06 285 ALA A N 1
ATOM 2139 C CA . ALA A 1 285 ? 13.592 -13.073 -9.219 1.00 97.06 285 ALA A CA 1
ATOM 2140 C C . ALA A 1 285 ? 13.277 -13.484 -10.676 1.00 97.06 285 ALA A C 1
ATOM 2142 O O . ALA A 1 285 ? 14.191 -13.704 -11.481 1.00 97.06 285 ALA A O 1
ATOM 2143 N N . VAL A 1 286 ? 11.993 -13.538 -11.048 1.00 97.69 286 VAL A N 1
ATOM 2144 C CA . VAL A 1 286 ? 11.555 -13.747 -12.439 1.00 97.69 286 VAL A CA 1
ATOM 2145 C C . VAL A 1 286 ? 11.982 -12.570 -13.321 1.00 97.69 286 VAL A C 1
ATOM 2147 O O . VAL A 1 286 ? 12.606 -12.788 -14.361 1.00 97.69 286 VAL A O 1
ATOM 2150 N N . LEU A 1 287 ? 11.741 -11.328 -12.888 1.00 96.19 287 LEU A N 1
ATOM 2151 C CA . LEU A 1 287 ? 12.166 -10.122 -13.610 1.00 96.19 287 LEU A CA 1
ATOM 2152 C C . LEU A 1 287 ? 13.685 -10.067 -13.794 1.00 96.19 287 LEU A C 1
ATOM 2154 O O . LEU A 1 287 ? 14.158 -9.792 -14.895 1.00 96.19 287 LEU A O 1
ATOM 2158 N N . GLN A 1 288 ? 14.452 -10.408 -12.757 1.00 95.62 288 GLN A N 1
ATOM 2159 C CA . GLN A 1 288 ? 15.913 -10.503 -12.837 1.00 95.62 288 GLN A CA 1
ATOM 2160 C C . GLN A 1 288 ? 16.367 -11.557 -13.849 1.00 95.62 288 GLN A C 1
ATOM 2162 O O . GLN A 1 288 ? 17.343 -11.349 -14.568 1.00 95.62 288 GLN A O 1
ATOM 2167 N N . THR A 1 289 ? 15.652 -12.679 -13.945 1.00 97.06 289 THR A N 1
ATOM 2168 C CA . THR A 1 289 ? 15.924 -13.707 -14.957 1.00 97.06 289 THR A CA 1
ATOM 2169 C C . THR A 1 289 ? 15.642 -13.178 -16.363 1.00 97.06 289 THR A C 1
ATOM 2171 O O . THR A 1 289 ? 16.450 -13.381 -17.269 1.00 97.06 289 THR A O 1
ATOM 2174 N N . TRP A 1 290 ? 14.544 -12.445 -16.564 1.00 96.69 290 TRP A N 1
ATOM 2175 C CA . TRP A 1 290 ? 14.254 -11.804 -17.851 1.00 96.69 290 TRP A CA 1
ATOM 2176 C C . TRP A 1 290 ? 15.310 -10.753 -18.212 1.00 96.69 290 TRP A C 1
ATOM 2178 O O . TRP A 1 290 ? 15.780 -10.726 -19.350 1.00 96.69 290 TRP A O 1
ATOM 2188 N N . ALA A 1 291 ? 15.745 -9.951 -17.239 1.00 95.81 291 ALA A N 1
ATOM 2189 C CA . ALA A 1 291 ? 16.763 -8.913 -17.395 1.00 95.81 291 ALA A CA 1
ATOM 2190 C C . ALA A 1 291 ? 18.117 -9.447 -17.891 1.00 95.81 291 ALA A C 1
ATOM 2192 O O . ALA A 1 291 ? 18.815 -8.741 -18.614 1.00 95.81 291 ALA A O 1
ATOM 2193 N N . GLN A 1 292 ? 18.471 -10.707 -17.613 1.00 94.56 292 GLN A N 1
ATOM 2194 C CA . GLN A 1 292 ? 19.702 -11.325 -18.139 1.00 94.56 292 GLN A CA 1
ATOM 2195 C C . GLN A 1 292 ? 19.742 -11.397 -19.675 1.00 94.56 292 GLN A C 1
ATOM 2197 O O . GLN A 1 292 ? 20.823 -11.464 -20.259 1.00 94.56 292 GLN A O 1
ATOM 2202 N N . SER A 1 293 ? 18.583 -11.347 -20.343 1.00 94.38 293 SER A N 1
ATOM 2203 C CA . SER A 1 293 ? 18.499 -11.286 -21.813 1.00 94.38 293 SER A CA 1
ATOM 2204 C C . SER A 1 293 ? 18.815 -9.894 -22.378 1.00 94.38 293 SER A C 1
ATOM 2206 O O . SER A 1 293 ? 18.872 -9.716 -23.595 1.00 94.38 293 SER A O 1
ATOM 2208 N N . TYR A 1 294 ? 19.022 -8.910 -21.503 1.00 93.81 294 TYR A N 1
ATOM 2209 C CA . TYR A 1 294 ? 19.154 -7.496 -21.826 1.00 93.81 294 TYR A CA 1
ATOM 2210 C C . TYR A 1 294 ? 20.434 -6.904 -21.216 1.00 93.81 294 TYR A C 1
ATOM 2212 O O . TYR A 1 294 ? 20.350 -5.980 -20.412 1.00 93.81 294 TYR A O 1
ATOM 2220 N N . PRO A 1 295 ? 21.631 -7.401 -21.588 1.00 92.44 295 PRO A N 1
ATOM 2221 C CA . PRO A 1 295 ? 22.881 -6.863 -21.065 1.00 92.44 295 PRO A CA 1
ATOM 2222 C C . PRO A 1 295 ? 23.063 -5.398 -21.478 1.00 92.44 295 PRO A C 1
ATOM 2224 O O . PRO A 1 295 ? 22.778 -5.022 -22.621 1.00 92.44 295 PRO A O 1
ATOM 2227 N N . VAL A 1 296 ? 23.556 -4.594 -20.535 1.00 92.50 296 VAL A N 1
ATOM 2228 C CA . VAL A 1 296 ? 23.882 -3.178 -20.723 1.00 92.50 296 VAL A CA 1
ATOM 2229 C C . VAL A 1 296 ? 25.329 -3.021 -21.190 1.00 92.50 296 VAL A C 1
ATOM 2231 O O . VAL A 1 296 ? 26.252 -3.590 -20.613 1.00 92.50 296 VAL A O 1
ATOM 2234 N N . GLU A 1 297 ? 25.520 -2.197 -22.216 1.00 89.69 297 GLU A N 1
ATOM 2235 C CA . GLU A 1 297 ? 26.817 -1.735 -22.709 1.00 89.69 297 GLU A CA 1
ATOM 2236 C C . GLU A 1 297 ? 26.874 -0.203 -22.601 1.00 89.69 297 GLU A C 1
ATOM 2238 O O . GLU A 1 297 ? 25.987 0.482 -23.123 1.00 89.69 297 GLU A O 1
ATOM 2243 N N . ARG A 1 298 ? 27.895 0.345 -21.930 1.00 79.81 298 ARG A N 1
ATOM 2244 C CA . ARG A 1 298 ? 28.060 1.786 -21.666 1.00 79.81 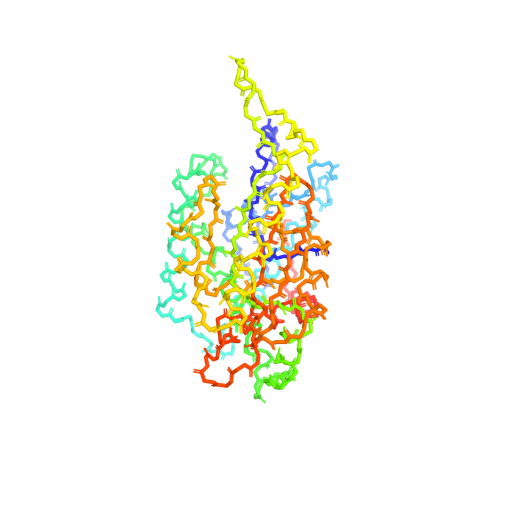298 ARG A CA 1
ATOM 2245 C C . ARG A 1 298 ? 29.417 2.318 -22.109 1.00 79.81 298 ARG A C 1
ATOM 2247 O O . ARG A 1 298 ? 30.430 1.614 -21.915 1.00 79.81 298 ARG A O 1
#

Foldseek 3Di:
DDPDPDPPPPPDPDDDDDDDDDLWKAWLNRIDDSLLLLVLLVVLCRVPVPDDSVSSNVRSQLVVLLLVLLVVVCVVVVHDDDPVLLVVLVVVLVVCCVVCVVVSVVSVHHSVSSSSSSVSSSSLLVVLCQQQPPPHVNHDDPVNLVVLLLVWKFKKWKKKAFQWDQDPVGDTDGDDPVVVVVVLVLLVVLQVVVLVPDQPVVSNVVDPRIDTRSDMDMDGQPDPVDDNVVRVVLSPDDAQHWDWDDDPRMIMIIHTHDCSPPVPPVCVVCSSVSSCVVCVVVSVVVSSVSSVSIGMDD

Sequence (298 aa):
MKRTALALAALLLLAACGCGRQSGATVAGTKIDAQVCRYFDDCARQEAPDASEAEQTAAADAMLSEYVAVNSAFASRGLQLTAQQKAAVSQTVNDLWRLFGDYYAELGVTKQTLWKTQTSEAYREALLLDYYAPDGDEPVSEDALRTYFGENYVAFQSITGFLVTADDSGNAVALDDSARAQLLSSFEAMASAVSGGSSVAAQAAKAENTISNPETVVVARGDPAYSDAFFAHVFAMENGTTSVFTDGDYVFLVLRENIADPERDLFADHRTDCLETLKGEAFNAVLQTWAQSYPVER

Radius of gyration: 24.87 Å; Cα contacts (8 Å, |Δi|>4): 357; chains: 1; bounding box: 58×44×69 Å

Mean predicted aligned error: 6.8 Å